Protein AF-A0A1F9Y6F0-F1 (afdb_monomer_lite)

Secondary structure (DSSP, 8-state):
--THHHHTT---SS-SS----TTEEEEEEE-SS--SSEEEEEEESSSSEEEEEEEEEES--TTHHHHHHHHHHHHHHH--TT--HHHHHHHHHHHHHTTSPTT-EEEEEEEEEETTT-EEEEEEEBPPPPEEEESSS----EE-----PPBTS-TT-----EEEEPPTTEEEEEEETTTEEEEEEE-SSTTHHHHHHHTT--TTS--EEEEE-SHHHHHHHHHHHHHHHHHTT--HHHHHHHHHHHHHHHHIIIIIISTT-TTS-EEEEEEE-SSEEEEEEE-SS----GGGS--TTSGGGTT--TTHHHHHHHHH-SEEEEETTTTEEEEEEESSS-GGG--

Structure (mmCIF, N/CA/C/O backbone):
data_AF-A0A1F9Y6F0-F1
#
_entry.id   AF-A0A1F9Y6F0-F1
#
loop_
_atom_site.group_PDB
_atom_site.id
_atom_site.type_symbol
_atom_site.label_atom_id
_atom_site.label_alt_id
_atom_site.label_comp_id
_atom_site.label_asym_id
_atom_site.label_entity_id
_atom_site.label_seq_id
_atom_site.pdbx_PDB_ins_code
_atom_site.Cartn_x
_atom_site.Cartn_y
_atom_site.Cartn_z
_atom_site.occupancy
_atom_site.B_iso_or_equiv
_atom_site.auth_seq_id
_atom_site.auth_comp_id
_atom_site.auth_asym_id
_atom_site.auth_atom_id
_atom_site.pdbx_PDB_model_num
ATOM 1 N N . MET A 1 1 ? 13.828 32.998 -23.161 1.00 39.91 1 MET A N 1
ATOM 2 C CA . MET A 1 1 ? 13.347 31.604 -23.039 1.00 39.91 1 MET A CA 1
ATOM 3 C C . MET A 1 1 ? 13.747 31.135 -21.656 1.00 39.91 1 MET A C 1
ATOM 5 O O . MET A 1 1 ? 14.940 30.985 -21.426 1.00 39.91 1 MET A O 1
ATOM 9 N N . ASP A 1 2 ? 12.777 31.035 -20.747 1.00 35.53 2 ASP A N 1
ATOM 10 C CA . ASP A 1 2 ? 12.991 30.789 -19.315 1.00 35.53 2 ASP A CA 1
ATOM 11 C C . ASP A 1 2 ? 13.754 29.494 -19.023 1.00 35.53 2 ASP A C 1
ATOM 13 O O . ASP A 1 2 ? 13.493 28.446 -19.624 1.00 35.53 2 ASP A O 1
ATOM 17 N N . GLU A 1 3 ? 14.657 29.565 -18.042 1.00 32.81 3 GLU A N 1
ATOM 18 C CA . GLU A 1 3 ? 15.428 28.433 -17.510 1.00 32.81 3 GLU A CA 1
ATOM 19 C C . GLU A 1 3 ? 14.532 27.299 -16.976 1.00 32.81 3 GLU A C 1
ATOM 21 O O . GLU A 1 3 ? 14.908 26.131 -17.066 1.00 32.81 3 GLU A O 1
ATOM 26 N N . ALA A 1 4 ? 13.295 27.603 -16.566 1.00 33.19 4 ALA A N 1
ATOM 27 C CA . ALA A 1 4 ? 12.300 26.618 -16.131 1.00 33.19 4 ALA A CA 1
ATOM 28 C C . ALA A 1 4 ? 11.864 25.631 -17.242 1.00 33.19 4 ALA A C 1
ATOM 30 O O . ALA A 1 4 ? 11.447 24.509 -16.958 1.00 33.19 4 ALA A O 1
ATOM 31 N N . GLY A 1 5 ? 11.992 26.006 -18.523 1.00 26.55 5 GLY A N 1
ATOM 32 C CA . GLY A 1 5 ? 11.632 25.146 -19.660 1.00 26.55 5 GLY A CA 1
ATOM 33 C C . GLY A 1 5 ? 12.701 24.117 -20.052 1.00 26.55 5 GLY A C 1
ATOM 34 O O . GLY A 1 5 ? 12.403 23.174 -20.793 1.00 26.55 5 GLY A O 1
ATOM 35 N N . LYS A 1 6 ? 13.944 24.281 -19.573 1.00 32.06 6 LYS A N 1
ATOM 36 C CA . LYS A 1 6 ? 15.045 23.323 -19.788 1.00 32.06 6 LYS A CA 1
ATOM 37 C C . LYS A 1 6 ? 15.008 22.157 -18.796 1.00 32.06 6 LYS A C 1
ATOM 39 O O . LYS A 1 6 ? 15.483 21.076 -19.131 1.00 32.06 6 LYS A O 1
ATOM 44 N N . ASP A 1 7 ? 14.393 22.348 -17.633 1.00 39.69 7 ASP A N 1
ATOM 45 C CA . ASP A 1 7 ? 14.444 21.393 -16.521 1.00 39.69 7 ASP A CA 1
ATOM 46 C C . ASP A 1 7 ? 13.483 20.196 -16.701 1.00 39.69 7 ASP A C 1
ATOM 48 O O . ASP A 1 7 ? 13.820 19.042 -16.441 1.00 39.69 7 ASP A O 1
ATOM 52 N N . LEU A 1 8 ? 12.312 20.422 -17.308 1.00 38.22 8 LEU A N 1
ATOM 53 C CA . LEU A 1 8 ? 11.352 19.350 -17.625 1.00 38.22 8 LEU A CA 1
ATOM 54 C C . LEU A 1 8 ? 11.874 18.341 -18.665 1.00 38.22 8 LEU A C 1
ATOM 56 O O . LEU A 1 8 ? 11.451 17.187 -18.662 1.00 38.22 8 LEU A O 1
ATOM 60 N N . ARG A 1 9 ? 12.807 18.753 -19.536 1.00 39.00 9 ARG A N 1
ATOM 61 C CA . ARG A 1 9 ? 13.435 17.887 -20.556 1.00 39.00 9 ARG A CA 1
ATOM 62 C C . ARG A 1 9 ? 14.596 17.052 -20.001 1.00 39.00 9 ARG A C 1
ATOM 64 O O . ARG A 1 9 ? 15.075 16.158 -20.695 1.00 39.00 9 ARG A O 1
ATOM 71 N N . ASN A 1 10 ? 15.030 17.339 -18.772 1.00 44.53 10 ASN A N 1
ATOM 72 C CA . ASN A 1 10 ? 16.184 16.718 -18.120 1.00 44.53 10 ASN A CA 1
ATOM 73 C C . ASN A 1 10 ? 15.821 15.676 -17.057 1.00 44.53 10 ASN A C 1
ATOM 75 O O . ASN A 1 10 ? 16.724 15.035 -16.520 1.00 44.53 10 ASN A O 1
ATOM 79 N N . ARG A 1 11 ? 14.533 15.455 -16.766 1.00 52.28 11 ARG A N 1
ATOM 80 C CA . ARG A 1 11 ? 14.129 14.414 -15.815 1.00 52.28 11 ARG A CA 1
ATOM 81 C C . ARG A 1 11 ? 14.448 13.039 -16.387 1.00 52.28 11 ARG A C 1
ATOM 83 O O . ARG A 1 11 ? 13.840 12.592 -17.360 1.00 52.28 11 ARG A O 1
ATOM 90 N N . THR A 1 12 ? 15.430 12.376 -15.790 1.00 62.97 12 THR A N 1
ATOM 91 C CA . THR A 1 12 ? 15.751 10.991 -16.108 1.00 62.97 12 THR A CA 1
ATOM 92 C C . THR A 1 12 ? 14.559 10.093 -15.749 1.00 62.97 12 THR A C 1
ATOM 94 O O . THR A 1 12 ? 13.775 10.390 -14.844 1.00 62.97 12 THR A O 1
ATOM 97 N N . PRO A 1 13 ? 14.386 8.955 -16.435 1.00 74.44 13 PRO A N 1
ATOM 98 C CA . PRO A 1 13 ? 13.371 7.958 -16.078 1.00 74.44 13 PRO A CA 1
ATOM 99 C C . PRO A 1 13 ? 13.604 7.317 -14.689 1.00 74.44 13 PRO A C 1
ATOM 101 O O . PRO A 1 13 ? 12.787 6.509 -14.249 1.00 74.44 13 PRO A O 1
ATOM 104 N N . ILE A 1 14 ? 14.654 7.718 -13.963 1.00 81.12 14 ILE A N 1
ATOM 105 C CA . ILE A 1 14 ? 14.979 7.346 -12.582 1.00 81.12 14 ILE A CA 1
ATOM 106 C C . ILE A 1 14 ? 14.648 8.531 -11.656 1.00 81.12 14 ILE A C 1
ATOM 108 O O . ILE A 1 14 ? 15.010 9.659 -11.970 1.00 81.12 14 ILE A O 1
ATOM 112 N N . PRO A 1 15 ? 13.964 8.318 -10.520 1.00 77.62 15 PRO A N 1
ATOM 113 C CA . PRO A 1 15 ? 13.472 9.402 -9.672 1.00 77.62 15 PRO A CA 1
ATOM 114 C C . PRO A 1 15 ? 14.609 10.077 -8.904 1.00 77.62 15 PRO A C 1
ATOM 116 O O . PRO A 1 15 ? 15.332 9.380 -8.207 1.00 77.62 15 PRO A O 1
ATOM 119 N N . ASP A 1 16 ? 14.760 11.402 -8.968 1.00 76.31 16 ASP A N 1
ATOM 120 C CA . ASP A 1 16 ? 15.819 12.147 -8.255 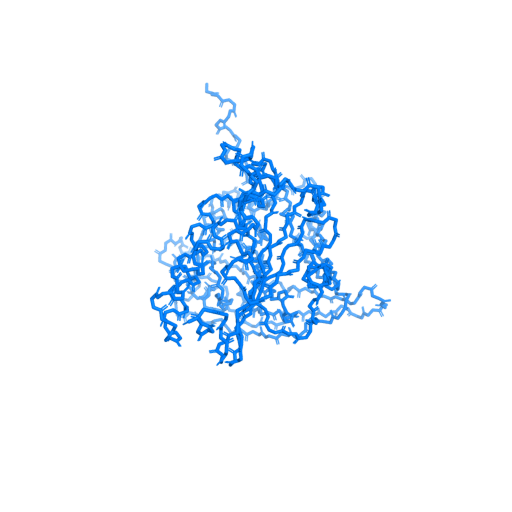1.00 76.31 16 ASP A CA 1
ATOM 121 C C . ASP A 1 16 ? 15.837 11.895 -6.745 1.00 76.31 16 ASP A C 1
ATOM 123 O O . ASP A 1 16 ? 16.903 11.746 -6.150 1.00 76.31 16 ASP A O 1
ATOM 127 N N . THR A 1 17 ? 14.655 11.752 -6.152 1.00 80.94 17 THR A N 1
ATOM 128 C CA . THR A 1 17 ? 14.460 11.346 -4.763 1.00 80.94 17 THR A CA 1
ATOM 129 C C . THR A 1 17 ? 13.583 10.103 -4.698 1.00 80.94 17 THR A C 1
ATOM 131 O O . THR A 1 17 ? 12.630 9.940 -5.460 1.00 80.94 17 THR A O 1
ATOM 134 N N . LEU A 1 18 ? 13.910 9.193 -3.782 1.00 85.56 18 LEU A N 1
ATOM 135 C CA . LEU A 1 18 ? 13.072 8.029 -3.509 1.00 85.56 18 LEU A CA 1
ATOM 136 C C . LEU A 1 18 ? 11.874 8.447 -2.643 1.00 85.56 18 LEU A C 1
ATOM 138 O O . LEU A 1 18 ? 12.033 9.307 -1.774 1.00 85.56 18 LEU A O 1
ATOM 142 N N . PRO A 1 19 ? 10.685 7.852 -2.845 1.00 80.00 19 PRO A N 1
ATOM 143 C CA . PRO A 1 19 ? 9.535 8.147 -2.001 1.00 80.00 19 PRO A CA 1
ATOM 144 C C . PRO A 1 19 ? 9.791 7.684 -0.564 1.00 80.00 19 PRO A C 1
ATOM 146 O O . PRO A 1 19 ? 10.387 6.635 -0.336 1.00 80.00 19 PRO A O 1
ATOM 149 N N . THR A 1 20 ? 9.282 8.422 0.417 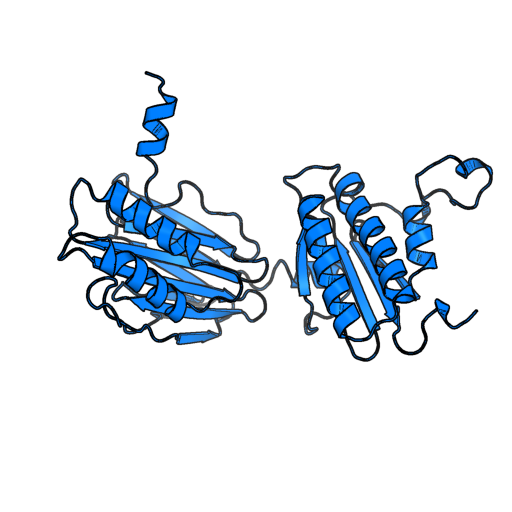1.00 76.19 20 THR A N 1
ATOM 150 C CA . THR A 1 20 ? 9.254 7.949 1.805 1.00 76.19 20 THR A CA 1
ATOM 151 C C . THR A 1 20 ? 8.065 7.012 1.985 1.00 76.19 20 THR A C 1
ATOM 153 O O . THR A 1 20 ? 6.918 7.458 1.989 1.00 76.19 20 THR A O 1
ATOM 156 N N . ILE A 1 21 ? 8.330 5.714 2.141 1.00 77.06 21 ILE A N 1
ATOM 157 C CA . ILE A 1 21 ? 7.304 4.684 2.347 1.00 77.06 21 ILE A CA 1
ATOM 158 C C . ILE A 1 21 ? 7.574 3.995 3.685 1.00 77.06 21 ILE A C 1
ATOM 160 O O . ILE A 1 21 ? 8.692 3.565 3.962 1.00 77.06 21 ILE A O 1
ATOM 164 N N . GLY A 1 22 ? 6.553 3.916 4.540 1.00 66.69 22 GLY A N 1
ATOM 165 C CA . GLY A 1 22 ? 6.669 3.249 5.838 1.00 66.69 22 GLY A CA 1
ATOM 166 C C . GLY A 1 22 ? 7.058 1.777 5.686 1.00 66.69 22 GLY A C 1
ATOM 167 O O . GLY A 1 22 ? 6.591 1.119 4.768 1.00 66.69 22 GLY A O 1
ATOM 168 N N . GLY A 1 23 ? 7.923 1.268 6.567 1.00 74.81 23 GLY A N 1
ATOM 169 C CA . GLY A 1 23 ? 8.402 -0.122 6.497 1.00 74.81 23 GLY A CA 1
ATOM 170 C C . GLY A 1 23 ? 9.494 -0.378 5.450 1.00 74.81 23 GLY A C 1
ATOM 171 O O . GLY A 1 23 ? 10.054 -1.471 5.406 1.00 74.81 23 GLY A O 1
ATOM 172 N N . LEU A 1 24 ? 9.843 0.625 4.634 1.00 86.19 24 LEU A N 1
ATOM 173 C CA . LEU A 1 24 ? 10.875 0.511 3.608 1.00 86.19 24 LEU A CA 1
ATOM 174 C C . LEU A 1 24 ? 11.982 1.535 3.843 1.00 86.19 24 LEU A C 1
ATOM 176 O O . LEU A 1 24 ? 11.775 2.744 3.735 1.00 86.19 24 LEU A O 1
ATOM 180 N N . LYS A 1 25 ? 13.198 1.052 4.102 1.00 88.19 25 LYS A N 1
ATOM 181 C CA . LYS A 1 25 ? 14.396 1.895 4.084 1.00 88.19 25 LYS A CA 1
ATOM 182 C C . LYS A 1 25 ? 15.105 1.715 2.752 1.00 88.19 25 LYS A C 1
ATOM 184 O O . LYS A 1 25 ? 15.710 0.674 2.499 1.00 88.19 25 LYS A O 1
ATOM 189 N N . MET A 1 26 ? 15.023 2.735 1.907 1.00 92.06 26 MET A N 1
ATOM 190 C CA . MET A 1 26 ? 15.532 2.676 0.541 1.00 92.06 26 MET A CA 1
ATOM 191 C C . MET A 1 26 ? 16.779 3.535 0.360 1.00 92.06 26 MET A C 1
ATOM 193 O O . MET A 1 26 ? 16.954 4.570 1.003 1.00 92.06 26 MET A O 1
ATOM 197 N N . THR A 1 27 ? 17.664 3.105 -0.527 1.00 93.00 27 THR A N 1
ATOM 198 C CA . THR A 1 27 ? 18.849 3.860 -0.927 1.00 93.00 27 THR A CA 1
ATOM 199 C C . THR A 1 27 ? 19.105 3.632 -2.407 1.00 93.00 27 THR A C 1
ATOM 201 O O . THR A 1 27 ? 18.896 2.540 -2.933 1.00 93.00 27 THR A O 1
ATOM 204 N N . LEU A 1 28 ? 19.544 4.683 -3.092 1.00 91.19 28 LEU A N 1
ATOM 205 C CA . LEU A 1 28 ? 19.941 4.624 -4.488 1.00 91.19 28 LEU A CA 1
ATOM 206 C C . LEU A 1 28 ? 21.317 5.263 -4.623 1.00 91.19 28 LEU A C 1
ATOM 208 O O . LEU A 1 28 ? 21.456 6.479 -4.508 1.00 91.19 28 LEU A O 1
ATOM 212 N N . THR A 1 29 ? 22.317 4.436 -4.889 1.00 88.88 29 THR A N 1
ATOM 213 C CA . THR A 1 29 ? 23.672 4.888 -5.202 1.00 88.88 29 THR A CA 1
ATOM 214 C C . THR A 1 29 ? 23.801 5.043 -6.711 1.00 88.88 29 THR A C 1
ATOM 216 O O . THR A 1 29 ? 23.362 4.161 -7.452 1.00 88.88 29 THR A O 1
ATOM 219 N N . ARG A 1 30 ? 24.392 6.151 -7.166 1.00 85.31 30 ARG A N 1
ATOM 220 C CA . ARG A 1 30 ? 24.562 6.492 -8.585 1.00 85.31 30 ARG A CA 1
ATOM 221 C C . ARG A 1 30 ? 26.008 6.884 -8.866 1.00 85.31 30 ARG A C 1
ATOM 223 O O . ARG A 1 30 ? 26.650 7.481 -8.009 1.00 85.31 30 ARG A O 1
ATOM 230 N N . THR A 1 31 ? 26.481 6.598 -10.072 1.00 76.00 31 THR A N 1
ATOM 231 C CA . THR A 1 31 ? 27.680 7.222 -10.657 1.00 76.00 31 THR A CA 1
ATOM 232 C C . THR A 1 31 ? 27.296 8.437 -11.512 1.00 76.00 31 THR A C 1
ATOM 234 O O . THR A 1 31 ? 26.149 8.523 -11.945 1.00 76.00 31 THR A O 1
ATOM 237 N N . ASP A 1 32 ? 28.250 9.310 -11.849 1.00 67.88 32 ASP A N 1
ATOM 238 C CA . ASP A 1 32 ? 28.025 10.561 -12.610 1.00 67.88 32 ASP A CA 1
ATOM 239 C C . ASP A 1 32 ? 27.534 10.383 -14.066 1.00 67.88 32 ASP A C 1
ATOM 241 O O . ASP A 1 32 ? 27.316 11.358 -14.785 1.00 67.88 32 ASP A O 1
ATOM 245 N N . HIS A 1 33 ? 27.328 9.148 -14.528 1.00 68.81 33 HIS A N 1
ATOM 246 C CA . HIS A 1 33 ? 26.808 8.863 -15.862 1.00 68.81 33 HIS A CA 1
ATOM 247 C C . HIS A 1 33 ? 25.268 8.791 -15.868 1.00 68.81 33 HIS A C 1
ATOM 249 O O . HIS A 1 33 ? 24.689 7.896 -15.242 1.00 68.81 33 HIS A O 1
ATOM 255 N N . PRO A 1 34 ? 24.567 9.700 -16.572 1.00 67.12 34 PRO A N 1
ATOM 256 C CA . PRO A 1 34 ? 23.109 9.682 -16.646 1.00 67.12 34 PRO A CA 1
ATOM 257 C C . PRO A 1 34 ? 22.610 8.527 -17.521 1.00 67.12 34 PRO A C 1
ATOM 259 O O . PRO A 1 34 ? 23.047 8.381 -18.661 1.00 67.12 34 PRO A O 1
ATOM 262 N N . LEU A 1 35 ? 21.632 7.761 -17.027 1.00 74.44 35 LEU A N 1
ATOM 263 C CA . LEU A 1 35 ? 20.958 6.725 -17.817 1.00 74.44 35 LEU A CA 1
ATOM 264 C C . LEU A 1 35 ? 19.939 7.351 -18.780 1.00 74.44 35 LEU A C 1
ATOM 266 O O . LEU A 1 35 ? 19.116 8.185 -18.392 1.00 74.44 35 LEU A O 1
ATOM 270 N N . THR A 1 36 ? 20.010 6.964 -20.053 1.00 76.31 36 THR A N 1
ATOM 271 C CA . THR A 1 36 ? 19.145 7.471 -21.135 1.00 76.31 36 THR A CA 1
ATOM 272 C C . THR A 1 36 ? 18.055 6.485 -21.531 1.00 76.31 36 THR A C 1
ATOM 274 O O . THR A 1 36 ? 16.975 6.914 -21.934 1.00 76.31 36 THR A O 1
ATOM 277 N N . ASN A 1 37 ? 18.324 5.187 -21.396 1.00 84.94 37 ASN A N 1
ATOM 278 C CA . ASN A 1 37 ? 17.466 4.096 -21.851 1.00 84.94 37 ASN A CA 1
ATOM 279 C C . ASN A 1 37 ? 16.999 3.156 -20.726 1.00 84.94 37 ASN A C 1
ATOM 281 O O . ASN A 1 37 ? 16.300 2.187 -20.999 1.00 84.94 37 ASN A O 1
ATOM 285 N N . GLN A 1 38 ? 17.364 3.408 -19.471 1.00 87.12 38 GLN A N 1
ATOM 286 C CA . GLN A 1 38 ? 16.934 2.604 -18.327 1.00 87.12 38 GLN A CA 1
ATOM 287 C C . GLN A 1 38 ? 16.131 3.442 -17.358 1.00 87.12 38 GLN A C 1
ATOM 289 O O . GLN A 1 38 ? 16.527 4.562 -17.055 1.00 87.12 38 GLN A O 1
ATOM 294 N N . GLY A 1 39 ? 15.046 2.886 -16.838 1.00 88.56 39 GLY A N 1
ATOM 295 C CA . GLY A 1 39 ? 14.201 3.541 -15.858 1.00 88.56 39 GLY A CA 1
ATOM 296 C C . GLY A 1 39 ? 14.010 2.719 -14.598 1.00 88.56 39 GLY A C 1
ATOM 297 O O . GLY A 1 39 ? 14.123 1.494 -14.583 1.00 88.56 39 GLY A O 1
ATOM 298 N N . MET A 1 40 ? 13.695 3.440 -13.529 1.00 91.94 40 MET A N 1
ATOM 299 C CA . MET A 1 40 ? 13.320 2.875 -12.246 1.00 91.94 40 MET A CA 1
ATOM 300 C C . MET A 1 40 ? 12.144 3.669 -11.706 1.00 91.94 40 MET A C 1
ATOM 302 O O . MET A 1 40 ? 12.099 4.895 -11.825 1.00 91.94 40 MET A O 1
ATOM 306 N N . GLU A 1 41 ? 11.210 2.986 -11.071 1.00 92.00 41 GLU A N 1
ATOM 307 C CA . GLU A 1 41 ? 10.120 3.632 -10.369 1.00 92.00 41 GLU A CA 1
ATOM 308 C C . GLU A 1 41 ? 9.720 2.817 -9.150 1.00 92.00 41 GLU A C 1
ATOM 310 O O . GLU A 1 41 ? 9.410 1.635 -9.252 1.00 92.00 41 GLU A O 1
ATOM 315 N N . ILE A 1 42 ? 9.734 3.470 -7.990 1.00 94.12 42 ILE A N 1
ATOM 316 C CA . ILE A 1 42 ? 9.147 2.928 -6.770 1.00 94.12 42 ILE A CA 1
ATOM 317 C C . ILE A 1 42 ? 7.888 3.739 -6.501 1.00 94.12 42 ILE A C 1
ATOM 319 O O . ILE A 1 42 ? 7.957 4.969 -6.436 1.00 94.12 42 ILE A O 1
ATOM 323 N N . LEU A 1 43 ? 6.743 3.072 -6.396 1.00 89.56 43 LEU A N 1
ATOM 324 C CA . LEU A 1 43 ? 5.442 3.728 -6.333 1.00 89.56 43 LEU A CA 1
ATOM 325 C C . LEU A 1 43 ? 4.576 3.088 -5.241 1.00 89.56 43 LEU A C 1
ATOM 327 O O . LEU A 1 43 ? 4.268 1.903 -5.360 1.00 89.56 43 LEU A O 1
ATOM 331 N N . PRO A 1 44 ? 4.146 3.831 -4.206 1.00 87.25 44 PRO A N 1
ATOM 332 C CA . PRO A 1 44 ? 3.064 3.358 -3.350 1.00 87.25 44 PRO A CA 1
ATOM 333 C C . PRO A 1 44 ? 1.777 3.296 -4.186 1.00 87.25 44 PRO A C 1
ATOM 335 O O . PRO A 1 44 ? 1.360 4.305 -4.757 1.00 87.25 44 PRO A O 1
ATOM 338 N N . LEU A 1 45 ? 1.190 2.106 -4.303 1.00 86.75 45 LEU A N 1
ATOM 339 C CA . LEU A 1 45 ? -0.096 1.898 -4.974 1.00 86.75 45 LEU A CA 1
ATOM 340 C C . LEU A 1 45 ? -1.248 2.163 -4.003 1.00 86.75 45 LEU A C 1
ATOM 342 O O . LEU A 1 45 ? -2.256 2.747 -4.386 1.00 86.75 45 LEU A O 1
ATOM 346 N N . SER A 1 46 ? -1.063 1.769 -2.745 1.00 80.94 46 SER A N 1
ATOM 347 C CA . SER A 1 46 ? -1.952 2.011 -1.611 1.00 80.94 46 SER A CA 1
ATOM 348 C C . SER A 1 46 ? -1.110 2.111 -0.328 1.00 80.94 46 SER A C 1
ATOM 350 O O . SER A 1 46 ? 0.121 2.140 -0.392 1.00 80.94 46 SER A O 1
ATOM 352 N N . ASP A 1 47 ? -1.748 2.156 0.842 1.00 72.50 47 ASP A N 1
ATOM 353 C CA . ASP A 1 47 ? -1.038 2.007 2.120 1.00 72.50 47 ASP A CA 1
ATOM 354 C C . ASP A 1 47 ? -0.429 0.612 2.309 1.00 72.50 47 ASP A C 1
ATOM 356 O O . ASP A 1 47 ? 0.573 0.465 3.009 1.00 72.50 47 ASP A O 1
ATOM 360 N N . ASP A 1 48 ? -1.011 -0.385 1.644 1.00 77.75 48 ASP A N 1
ATOM 361 C CA . ASP A 1 48 ? -0.684 -1.798 1.806 1.00 77.75 48 ASP A CA 1
ATOM 362 C C . ASP A 1 48 ? 0.162 -2.348 0.657 1.00 77.75 48 ASP A C 1
ATOM 364 O O . ASP A 1 48 ? 0.736 -3.423 0.792 1.00 77.75 48 ASP A O 1
ATOM 368 N N . GLU A 1 49 ? 0.300 -1.620 -0.454 1.00 89.88 49 GLU A N 1
ATOM 369 C CA . GLU A 1 49 ? 1.044 -2.090 -1.619 1.00 89.88 49 GLU A CA 1
ATOM 370 C C . GLU A 1 49 ? 2.054 -1.073 -2.148 1.00 89.88 49 GLU A C 1
ATOM 372 O O . GLU A 1 49 ? 1.730 0.086 -2.417 1.00 89.88 49 GLU A O 1
ATOM 377 N N . THR A 1 50 ? 3.274 -1.547 -2.407 1.00 93.75 50 THR A N 1
ATOM 378 C CA . THR A 1 50 ? 4.312 -0.787 -3.117 1.00 93.75 50 THR A CA 1
ATOM 379 C C . THR A 1 50 ? 4.773 -1.533 -4.358 1.00 93.75 50 THR A C 1
ATOM 381 O O . THR A 1 50 ? 5.215 -2.678 -4.272 1.00 93.75 50 THR A O 1
ATOM 384 N N . ALA A 1 51 ? 4.751 -0.856 -5.504 1.00 97.25 51 ALA A N 1
ATOM 385 C CA . ALA A 1 51 ? 5.345 -1.336 -6.741 1.00 97.25 51 ALA A CA 1
ATOM 386 C C . ALA A 1 51 ? 6.829 -0.955 -6.844 1.00 97.25 51 ALA A C 1
ATOM 388 O O . ALA A 1 51 ? 7.218 0.182 -6.566 1.00 97.25 51 ALA A O 1
ATOM 389 N N . PHE A 1 52 ? 7.633 -1.903 -7.316 1.00 97.44 52 PHE A N 1
ATOM 390 C CA . PHE A 1 52 ? 9.026 -1.750 -7.711 1.00 97.44 52 PHE A CA 1
ATOM 391 C C . PHE A 1 52 ? 9.127 -2.085 -9.197 1.00 97.44 52 PHE A C 1
ATOM 393 O O . PHE A 1 52 ? 8.954 -3.237 -9.599 1.00 97.44 52 PHE A O 1
ATOM 400 N N . LEU A 1 53 ? 9.394 -1.073 -10.011 1.00 97.44 53 LEU A N 1
ATOM 401 C CA . LEU A 1 53 ? 9.526 -1.185 -11.453 1.00 97.44 53 LEU A CA 1
ATOM 402 C C . LEU A 1 53 ? 10.956 -0.855 -11.866 1.00 97.44 53 LEU A C 1
ATOM 404 O O . LEU A 1 53 ? 11.504 0.186 -11.499 1.00 97.44 53 LEU A O 1
ATOM 408 N N . PHE A 1 54 ? 11.515 -1.712 -12.708 1.00 95.69 54 PHE A N 1
ATOM 409 C CA . PHE A 1 54 ? 12.803 -1.511 -13.352 1.00 95.69 54 PHE A CA 1
ATOM 410 C C . PHE A 1 54 ? 12.679 -1.905 -14.813 1.00 95.69 54 PHE A C 1
ATOM 412 O O . PHE A 1 54 ? 12.081 -2.936 -15.116 1.00 95.69 54 PHE A O 1
ATOM 419 N N . PHE A 1 55 ? 13.201 -1.093 -15.723 1.00 94.75 55 PHE A N 1
ATOM 420 C CA . PHE A 1 55 ? 13.062 -1.375 -17.145 1.00 94.75 55 PHE A CA 1
ATOM 421 C C . PHE A 1 55 ? 14.207 -0.810 -17.975 1.00 94.75 55 PHE A C 1
ATOM 423 O O . PHE A 1 55 ? 14.885 0.135 -17.571 1.00 94.75 55 PHE A O 1
ATOM 430 N N . GLN A 1 56 ? 14.362 -1.357 -19.177 1.00 92.44 56 GLN A N 1
ATOM 431 C CA . GLN A 1 56 ? 15.280 -0.878 -20.197 1.00 92.44 56 GLN A CA 1
ATOM 432 C C . GLN A 1 56 ? 14.591 -0.859 -21.562 1.00 92.44 56 GLN A C 1
ATOM 434 O O . GLN A 1 56 ? 13.950 -1.830 -21.960 1.00 92.44 56 GLN A O 1
ATOM 439 N N . VAL A 1 57 ? 14.744 0.244 -22.289 1.00 91.56 57 VAL A N 1
ATOM 440 C CA . VAL A 1 57 ? 14.292 0.381 -23.674 1.00 91.56 57 VAL A CA 1
ATOM 441 C C . VAL A 1 57 ? 15.409 0.033 -24.657 1.00 91.56 57 VAL A C 1
ATOM 443 O O . VAL A 1 57 ? 16.588 0.283 -24.396 1.00 91.56 57 VAL A O 1
ATOM 446 N N . HIS A 1 58 ? 15.018 -0.543 -25.790 1.00 89.50 58 HIS A N 1
ATOM 447 C CA . HIS A 1 58 ? 15.893 -0.942 -26.885 1.00 89.50 58 HIS A CA 1
ATOM 448 C C . HIS A 1 58 ? 15.315 -0.485 -28.238 1.00 89.50 58 HIS A C 1
ATOM 450 O O . HIS A 1 58 ? 14.088 -0.493 -28.378 1.00 89.50 58 HIS A O 1
ATOM 456 N N . PRO A 1 59 ? 16.163 -0.152 -29.236 1.00 80.25 59 PRO A N 1
ATOM 457 C CA . PRO A 1 59 ? 17.625 -0.019 -29.155 1.00 80.25 59 PRO A CA 1
ATOM 458 C C . PRO A 1 59 ? 18.084 1.113 -28.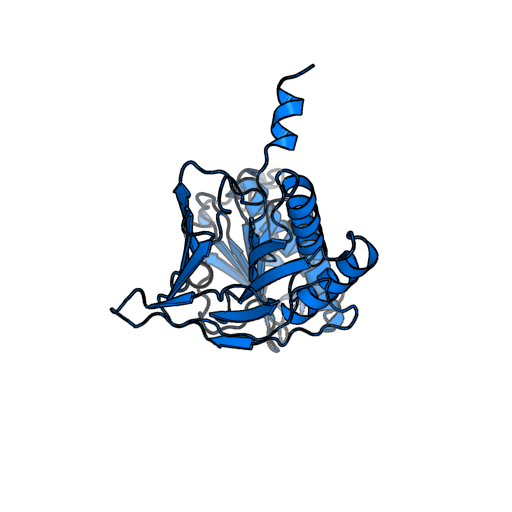215 1.00 80.25 59 PRO A C 1
ATOM 460 O O . PRO A 1 59 ? 17.316 2.003 -27.855 1.00 80.25 59 PRO A O 1
ATOM 463 N N . ASP A 1 60 ? 19.340 1.040 -27.764 1.00 75.62 60 ASP A N 1
ATOM 464 C CA . ASP A 1 60 ? 19.951 2.076 -26.923 1.00 75.62 60 ASP A CA 1
ATOM 465 C C . ASP A 1 60 ? 20.446 3.232 -27.794 1.00 75.62 60 ASP A C 1
ATOM 467 O O . ASP A 1 60 ? 21.571 3.223 -28.294 1.00 75.62 60 ASP A O 1
ATOM 471 N N . GLU A 1 61 ? 19.565 4.199 -28.032 1.00 69.50 61 GLU A N 1
ATOM 472 C CA . GLU A 1 61 ? 19.858 5.362 -28.862 1.00 69.50 61 GLU A CA 1
ATOM 473 C C . GLU A 1 61 ? 19.981 6.647 -28.023 1.00 69.50 61 GLU A C 1
ATOM 475 O O . GLU A 1 61 ? 19.302 6.796 -27.000 1.00 69.50 61 GLU A O 1
ATOM 480 N N . PRO A 1 62 ? 20.772 7.648 -28.464 1.00 60.59 62 PRO A N 1
ATOM 481 C CA . PRO A 1 62 ? 20.938 8.923 -27.753 1.00 60.59 62 PRO A CA 1
ATOM 482 C C . PRO A 1 62 ? 19.622 9.681 -27.485 1.00 60.59 62 PRO A C 1
ATOM 484 O O . PRO A 1 62 ? 19.543 10.486 -26.555 1.00 60.59 62 PRO A O 1
ATOM 487 N N . ALA A 1 63 ? 18.574 9.403 -28.272 1.00 61.88 63 ALA A N 1
ATOM 488 C CA . ALA A 1 63 ? 17.220 9.936 -28.115 1.00 61.88 63 ALA A CA 1
ATOM 489 C C . ALA A 1 63 ? 16.289 9.049 -27.251 1.00 61.88 63 ALA A C 1
ATOM 491 O O . ALA A 1 63 ? 15.084 9.285 -27.211 1.00 61.88 63 ALA A O 1
ATOM 492 N N . GLY A 1 64 ? 16.812 8.058 -26.517 1.00 69.56 64 GLY A N 1
ATOM 493 C CA . GLY A 1 64 ? 16.025 7.102 -25.720 1.00 69.56 64 GLY A CA 1
ATOM 494 C C . GLY A 1 64 ? 15.279 7.690 -24.510 1.00 69.56 64 GLY A C 1
ATOM 495 O O . GLY A 1 64 ? 14.415 7.028 -23.933 1.00 69.56 64 GLY A O 1
ATOM 496 N N . ARG A 1 65 ? 15.549 8.947 -24.127 1.00 73.81 65 ARG A N 1
ATOM 497 C CA . ARG A 1 65 ? 14.912 9.611 -22.970 1.00 73.81 65 ARG A CA 1
ATOM 498 C C . ARG A 1 65 ? 13.400 9.842 -23.150 1.00 73.81 65 ARG A C 1
ATOM 500 O O . ARG A 1 65 ? 12.643 9.402 -22.289 1.00 73.81 65 ARG A O 1
ATOM 507 N N . PRO A 1 66 ? 12.915 10.474 -24.238 1.00 80.62 66 PRO A N 1
ATOM 508 C CA . PRO A 1 66 ? 11.484 10.531 -24.537 1.00 80.62 66 PRO A CA 1
ATOM 509 C C . PRO A 1 66 ? 10.800 9.161 -24.534 1.00 80.62 66 PRO A C 1
ATOM 511 O O . PRO A 1 66 ? 9.716 9.017 -23.972 1.00 80.62 66 PRO A O 1
ATOM 514 N N . PHE A 1 67 ? 11.450 8.144 -25.108 1.00 83.44 67 PHE A N 1
ATOM 515 C CA . PHE A 1 67 ? 10.876 6.804 -25.194 1.00 83.44 67 PHE A CA 1
ATOM 516 C C . PHE A 1 67 ? 10.783 6.120 -23.822 1.00 83.44 67 PHE A C 1
ATOM 518 O O . PHE A 1 67 ? 9.734 5.584 -23.463 1.00 83.44 67 PHE A O 1
ATOM 525 N N . SER A 1 68 ? 11.833 6.208 -23.002 1.00 86.44 68 SER A N 1
ATOM 526 C CA . SER A 1 68 ? 11.815 5.699 -21.626 1.00 86.44 68 SER A CA 1
ATOM 527 C C . SER A 1 68 ? 10.817 6.447 -20.736 1.00 86.44 68 SER A C 1
ATOM 529 O O . SER A 1 68 ? 10.128 5.815 -19.935 1.00 86.44 68 SER A O 1
ATOM 531 N N . ALA A 1 69 ? 10.659 7.763 -20.907 1.00 86.75 69 ALA A N 1
ATOM 532 C CA . ALA A 1 69 ? 9.631 8.541 -20.217 1.00 86.75 69 ALA A CA 1
ATOM 533 C C . ALA A 1 69 ? 8.211 8.105 -20.617 1.00 86.75 69 ALA A C 1
ATOM 535 O O . ALA A 1 69 ? 7.362 7.917 -19.747 1.00 86.75 69 ALA A O 1
ATOM 536 N N . MET A 1 70 ? 7.960 7.878 -21.910 1.00 88.06 70 MET A N 1
ATOM 537 C CA . MET A 1 70 ? 6.685 7.344 -22.398 1.00 88.06 70 MET A CA 1
ATOM 538 C C . MET A 1 70 ? 6.395 5.955 -21.813 1.00 88.06 70 MET A C 1
ATOM 540 O O . MET A 1 70 ? 5.302 5.730 -21.297 1.00 88.06 70 MET A O 1
ATOM 544 N N . CYS A 1 71 ? 7.379 5.048 -21.815 1.00 91.56 71 CYS A N 1
ATOM 545 C CA . CYS A 1 71 ? 7.239 3.715 -21.220 1.00 91.56 71 CYS A CA 1
ATOM 546 C C . CYS A 1 71 ? 6.919 3.800 -19.722 1.00 91.56 71 CYS A C 1
ATOM 548 O O . CYS A 1 71 ? 5.999 3.137 -19.246 1.00 91.56 71 CYS A O 1
ATOM 550 N N . LYS A 1 72 ? 7.614 4.675 -18.985 1.00 91.44 72 LYS A N 1
ATOM 551 C CA . LYS A 1 72 ? 7.325 4.951 -17.573 1.00 91.44 72 LYS A CA 1
ATOM 552 C C . LYS A 1 72 ? 5.876 5.396 -17.371 1.00 91.44 72 LYS A C 1
ATOM 554 O O . LYS A 1 72 ? 5.196 4.890 -16.485 1.00 91.44 72 LYS A O 1
ATOM 559 N N . MET A 1 73 ? 5.374 6.310 -18.204 1.00 91.56 73 MET A N 1
ATOM 560 C CA . MET A 1 73 ? 3.983 6.766 -18.109 1.00 91.56 73 MET A CA 1
ATOM 561 C C . MET A 1 73 ? 2.977 5.662 -18.446 1.00 91.56 73 MET A C 1
ATOM 563 O O . MET A 1 73 ? 1.952 5.572 -17.773 1.00 91.56 73 MET A O 1
ATOM 567 N N . ALA A 1 74 ? 3.280 4.784 -19.406 1.00 93.88 74 ALA A N 1
ATOM 568 C CA . ALA A 1 74 ? 2.448 3.616 -19.697 1.00 93.88 74 ALA A CA 1
ATOM 569 C C . ALA A 1 74 ? 2.331 2.687 -18.475 1.00 93.88 74 ALA A C 1
ATOM 571 O O . ALA A 1 74 ? 1.227 2.265 -18.125 1.00 93.88 74 ALA A O 1
ATOM 572 N N . PHE A 1 75 ? 3.437 2.440 -17.762 1.00 96.31 75 PHE A N 1
ATOM 573 C CA . PHE A 1 75 ? 3.391 1.711 -16.492 1.00 96.31 75 PHE A CA 1
ATOM 574 C C . PHE A 1 75 ? 2.573 2.442 -15.431 1.00 96.31 75 PHE A C 1
ATOM 576 O O . PHE A 1 75 ? 1.672 1.838 -14.856 1.00 96.31 75 PHE A O 1
ATOM 583 N N . ARG A 1 76 ? 2.825 3.736 -15.187 1.00 93.75 76 ARG A N 1
ATOM 584 C CA . ARG A 1 76 ? 2.059 4.518 -14.195 1.00 93.75 76 ARG A CA 1
ATOM 585 C C . ARG A 1 76 ? 0.560 4.537 -14.486 1.00 93.75 76 ARG A C 1
ATOM 587 O O . ARG A 1 76 ? -0.240 4.588 -13.556 1.00 93.75 76 ARG A O 1
ATOM 594 N N . PHE A 1 77 ? 0.174 4.510 -15.759 1.00 94.31 77 PHE A N 1
ATOM 595 C CA . PHE A 1 77 ? -1.224 4.428 -16.162 1.00 94.31 77 PHE A CA 1
ATOM 596 C C . PHE A 1 77 ? -1.858 3.087 -15.760 1.00 94.31 77 PHE A C 1
ATOM 598 O O . PHE A 1 77 ? -2.963 3.086 -15.215 1.00 94.31 77 PHE A O 1
ATOM 605 N N . CYS A 1 78 ? -1.147 1.974 -15.975 1.00 96.38 78 CYS A N 1
ATOM 606 C CA . CYS A 1 78 ? -1.632 0.615 -15.703 1.00 96.38 78 CYS A CA 1
ATOM 607 C C . CYS A 1 78 ? -1.499 0.192 -14.227 1.00 96.38 78 CYS A C 1
ATOM 609 O O . CYS A 1 78 ? -2.226 -0.684 -13.764 1.00 96.38 78 CYS A O 1
ATOM 611 N N . LEU A 1 79 ? -0.576 0.796 -13.474 1.00 96.44 79 LEU A N 1
ATOM 612 C CA . LEU A 1 79 ? -0.376 0.517 -12.053 1.00 96.44 79 LEU A CA 1
ATOM 613 C C . LEU A 1 79 ? -1.510 1.130 -11.220 1.00 96.44 79 LEU A C 1
ATOM 615 O O . LEU A 1 79 ? -1.691 2.349 -11.180 1.00 96.44 79 LEU A O 1
ATOM 619 N N . LYS A 1 80 ? -2.268 0.261 -10.550 1.00 91.88 80 LYS A N 1
ATOM 620 C CA . LYS A 1 80 ? -3.409 0.568 -9.676 1.00 91.88 80 LYS A CA 1
ATOM 621 C C . LYS A 1 80 ? -3.341 -0.327 -8.431 1.00 91.88 80 LYS A C 1
ATOM 623 O O . LYS A 1 80 ? -2.682 -1.363 -8.511 1.00 91.88 80 LYS A O 1
ATOM 628 N N . PRO A 1 81 ? -4.006 0.030 -7.317 1.00 88.19 81 PRO A N 1
ATOM 629 C CA . PRO A 1 81 ? -4.174 -0.889 -6.191 1.00 88.19 81 PRO A CA 1
ATOM 630 C C . PRO A 1 81 ? -4.678 -2.263 -6.650 1.00 88.19 81 PRO A C 1
ATOM 632 O O . PRO A 1 81 ? -5.482 -2.342 -7.579 1.00 88.19 81 PRO A O 1
ATOM 635 N N . GLU A 1 82 ? -4.193 -3.322 -6.005 1.00 88.75 82 GLU A N 1
ATOM 636 C CA . GLU A 1 82 ? -4.569 -4.728 -6.203 1.00 88.75 82 GLU A CA 1
ATOM 637 C C . GLU A 1 82 ? -4.256 -5.295 -7.599 1.00 88.75 82 GLU A C 1
ATOM 639 O O . GLU A 1 82 ? -4.639 -6.422 -7.929 1.00 88.75 82 GLU A O 1
ATOM 644 N N . CYS A 1 83 ? -3.519 -4.559 -8.438 1.00 95.69 83 CYS A N 1
ATOM 645 C CA . CYS A 1 83 ? -3.162 -5.042 -9.764 1.00 95.69 83 CYS A CA 1
ATOM 646 C C . CYS A 1 83 ? -2.210 -6.249 -9.695 1.00 95.69 83 CYS A C 1
ATOM 648 O O . CYS A 1 83 ? -1.531 -6.507 -8.695 1.00 95.69 83 CYS A O 1
ATOM 650 N N . LYS A 1 84 ? -2.158 -7.018 -10.784 1.00 97.75 84 LYS A N 1
ATOM 651 C CA . LYS A 1 84 ? -1.252 -8.161 -10.939 1.00 97.75 84 LYS A CA 1
ATOM 652 C C . LYS A 1 84 ? -0.082 -7.800 -11.850 1.00 97.75 84 LYS A C 1
ATOM 654 O O . LYS A 1 84 ? -0.338 -7.358 -12.973 1.00 97.75 84 LYS A O 1
ATOM 659 N N . PRO A 1 85 ? 1.187 -8.011 -11.443 1.00 98.19 85 PRO A N 1
ATOM 660 C CA . PRO A 1 85 ? 2.347 -7.665 -12.263 1.00 98.19 85 PRO A CA 1
ATOM 661 C C . PRO A 1 85 ? 2.290 -8.210 -13.695 1.00 98.19 85 PRO A C 1
ATOM 663 O O . PRO A 1 85 ? 2.574 -7.478 -14.642 1.00 98.19 85 PRO A O 1
ATOM 666 N N . GLY A 1 86 ? 1.870 -9.467 -13.869 1.00 97.94 86 GLY A N 1
ATOM 667 C CA . GLY A 1 86 ? 1.760 -10.092 -15.191 1.00 97.94 86 GLY A CA 1
ATOM 668 C C . GLY A 1 86 ? 0.688 -9.457 -16.087 1.00 97.94 86 GLY A C 1
ATOM 669 O O . GLY A 1 86 ? 0.897 -9.254 -17.287 1.00 97.94 86 GLY A O 1
ATOM 670 N N . GLU A 1 87 ? -0.451 -9.074 -15.504 1.00 97.81 87 GLU A N 1
ATOM 671 C CA . GLU A 1 87 ? -1.526 -8.376 -16.219 1.00 97.81 87 GLU A CA 1
ATOM 672 C C . GLU A 1 87 ? -1.093 -6.956 -16.611 1.00 97.81 87 GLU A C 1
ATOM 674 O O . GLU A 1 87 ? -1.329 -6.543 -17.747 1.00 97.81 87 GLU A O 1
ATOM 679 N N . VAL A 1 88 ? -0.389 -6.244 -15.721 1.00 98.06 88 VAL A N 1
ATOM 680 C CA . VAL A 1 88 ? 0.184 -4.916 -16.003 1.00 98.06 88 VAL A CA 1
ATOM 681 C C . VAL A 1 88 ? 1.185 -4.987 -17.155 1.00 98.06 88 VAL A C 1
ATOM 683 O O . VAL A 1 88 ? 1.079 -4.201 -18.095 1.00 98.06 88 VAL A O 1
ATOM 686 N N . LEU A 1 89 ? 2.115 -5.949 -17.141 1.00 98.06 89 LEU A N 1
ATOM 687 C CA . LEU A 1 89 ? 3.054 -6.141 -18.253 1.00 98.06 89 LEU A CA 1
ATOM 688 C C . LEU A 1 89 ? 2.324 -6.448 -19.563 1.00 98.06 89 LEU A C 1
ATOM 690 O O . LEU A 1 89 ? 2.663 -5.881 -20.596 1.00 98.06 89 LEU A O 1
ATOM 694 N N . SER A 1 90 ? 1.269 -7.266 -19.520 1.00 96.94 90 SER A N 1
ATOM 695 C CA . SER A 1 90 ? 0.454 -7.578 -20.702 1.00 96.94 90 SER A CA 1
ATOM 696 C C . SER A 1 90 ? -0.270 -6.340 -21.253 1.00 96.94 90 SER A C 1
ATOM 698 O O . SER A 1 90 ? -0.383 -6.171 -22.467 1.00 96.94 90 SER A O 1
ATOM 700 N N . GLN A 1 91 ? -0.771 -5.462 -20.377 1.00 96.06 91 GLN A N 1
ATOM 701 C CA . GLN A 1 91 ? -1.407 -4.199 -20.766 1.00 96.06 91 GLN A CA 1
ATOM 702 C C . GLN A 1 91 ? -0.397 -3.234 -21.389 1.00 96.06 91 GLN A C 1
ATOM 704 O O . GLN A 1 91 ? -0.647 -2.715 -22.475 1.00 96.06 91 GLN A O 1
ATOM 709 N N . VAL A 1 92 ? 0.760 -3.048 -20.749 1.00 96.06 92 VAL A N 1
ATOM 710 C CA . VAL A 1 92 ? 1.845 -2.212 -21.279 1.00 96.06 92 VAL A CA 1
ATOM 711 C C . VAL A 1 92 ? 2.352 -2.760 -22.612 1.00 96.06 92 VAL A C 1
ATOM 713 O O . VAL A 1 92 ? 2.541 -1.986 -23.544 1.00 96.06 92 VAL A O 1
ATOM 716 N N . ASN A 1 93 ? 2.501 -4.081 -22.748 1.00 96.25 93 ASN A N 1
ATOM 717 C CA . ASN A 1 93 ? 2.879 -4.724 -24.004 1.00 96.25 93 ASN A CA 1
ATOM 718 C C . ASN A 1 93 ? 1.938 -4.331 -25.150 1.00 96.25 93 ASN A C 1
ATOM 720 O O . ASN A 1 93 ? 2.417 -3.885 -26.186 1.00 96.25 93 ASN A O 1
ATOM 724 N N . ARG A 1 94 ? 0.617 -4.426 -24.945 1.00 93.56 94 ARG A N 1
ATOM 725 C CA . ARG A 1 94 ? -0.378 -4.025 -25.956 1.00 93.56 94 ARG A CA 1
ATOM 726 C C . ARG A 1 94 ? -0.325 -2.533 -26.270 1.00 93.56 94 ARG A C 1
ATOM 728 O O . ARG A 1 94 ? -0.340 -2.159 -27.434 1.00 93.56 94 ARG A O 1
ATOM 735 N N . LEU A 1 95 ? -0.221 -1.686 -25.242 1.00 92.88 95 LEU A N 1
ATOM 736 C CA . LEU A 1 95 ? -0.110 -0.237 -25.431 1.00 92.88 95 LEU A CA 1
ATOM 737 C C . LEU A 1 95 ? 1.109 0.131 -26.281 1.00 92.88 95 LEU A C 1
ATOM 739 O O . LEU A 1 95 ? 1.009 0.998 -27.143 1.00 92.88 95 LEU A O 1
ATOM 743 N N . LEU A 1 96 ? 2.247 -0.524 -26.052 1.00 91.88 96 LEU A N 1
ATOM 744 C CA . LEU A 1 96 ? 3.477 -0.236 -26.780 1.00 91.88 96 LEU A CA 1
ATOM 745 C C . LEU A 1 96 ? 3.498 -0.873 -28.175 1.00 91.88 96 LEU A C 1
ATOM 747 O O . LEU A 1 96 ? 3.913 -0.202 -29.111 1.00 91.88 96 LEU A O 1
ATOM 751 N N . PHE A 1 97 ? 3.031 -2.116 -28.336 1.00 90.75 97 PHE A N 1
ATOM 752 C CA . PHE A 1 97 ? 3.109 -2.861 -29.601 1.00 90.75 97 PHE A CA 1
ATOM 753 C C . PHE A 1 97 ? 2.539 -2.078 -30.797 1.00 90.75 97 PHE A C 1
ATOM 755 O O . PHE A 1 97 ? 3.158 -2.058 -31.857 1.00 90.75 97 PHE A O 1
ATOM 762 N N . ASP A 1 98 ? 1.414 -1.380 -30.612 1.00 84.06 98 ASP A N 1
ATOM 763 C CA . ASP A 1 98 ? 0.752 -0.627 -31.687 1.00 84.06 98 ASP A CA 1
ATOM 764 C C . ASP A 1 98 ? 1.340 0.780 -31.928 1.00 84.06 98 ASP A C 1
ATOM 766 O O . ASP A 1 98 ? 1.049 1.406 -32.947 1.00 84.06 98 ASP A O 1
ATOM 770 N N . HIS A 1 99 ? 2.142 1.308 -30.995 1.00 83.88 99 HIS A N 1
ATOM 771 C CA . HIS A 1 99 ? 2.498 2.735 -30.954 1.00 83.88 99 HIS A CA 1
ATOM 772 C C . HIS A 1 99 ? 3.998 3.022 -31.046 1.00 83.88 99 HIS A C 1
ATOM 774 O O . HIS A 1 99 ? 4.385 4.188 -31.156 1.00 83.88 99 HIS A O 1
ATOM 780 N N . ILE A 1 100 ? 4.851 2.001 -30.982 1.00 84.31 100 ILE A N 1
ATOM 781 C CA . ILE A 1 100 ? 6.303 2.178 -31.064 1.00 84.31 100 ILE A CA 1
ATOM 782 C C . ILE A 1 100 ? 6.831 1.771 -32.437 1.00 84.31 100 ILE A C 1
ATOM 784 O O . ILE A 1 100 ? 6.209 1.004 -33.169 1.00 84.31 100 ILE A O 1
ATOM 788 N N . ALA A 1 101 ? 7.997 2.304 -32.800 1.00 82.69 101 ALA A N 1
ATOM 789 C CA . ALA A 1 101 ? 8.626 1.976 -34.070 1.00 82.69 101 ALA A CA 1
ATOM 790 C C . ALA A 1 101 ? 8.990 0.476 -34.145 1.00 82.69 101 ALA A C 1
ATOM 792 O O . ALA A 1 101 ? 9.355 -0.118 -33.126 1.00 82.69 101 ALA A O 1
ATOM 793 N N . PRO A 1 102 ? 8.956 -0.140 -35.343 1.00 78.00 102 PRO A N 1
ATOM 794 C CA . PRO A 1 102 ? 9.391 -1.521 -35.524 1.00 78.00 102 PRO A CA 1
ATOM 795 C C . PRO A 1 102 ? 10.782 -1.765 -34.928 1.00 78.00 102 PRO A C 1
ATOM 797 O O . PRO A 1 102 ? 11.643 -0.883 -34.965 1.00 78.00 102 PRO A O 1
ATOM 800 N N . LEU A 1 103 ? 10.999 -2.968 -34.389 1.00 79.50 103 LEU A N 1
ATOM 801 C CA . LEU A 1 103 ? 12.243 -3.398 -33.727 1.00 79.50 103 LEU A CA 1
ATOM 802 C C . LEU A 1 103 ? 12.578 -2.679 -32.410 1.00 79.50 103 LEU A C 1
ATOM 804 O O . LEU A 1 103 ? 13.550 -3.065 -31.759 1.00 79.50 103 LEU A O 1
ATOM 808 N N . HIS A 1 104 ? 11.786 -1.691 -31.983 1.00 88.94 104 HIS A N 1
ATOM 809 C CA . HIS A 1 104 ? 11.877 -1.194 -30.617 1.00 88.94 104 HIS A CA 1
ATOM 810 C C . HIS A 1 104 ? 11.212 -2.188 -29.675 1.00 88.94 104 HIS A C 1
ATOM 812 O O . HIS A 1 104 ? 10.194 -2.795 -30.001 1.00 88.94 104 HIS A O 1
ATOM 818 N N . TYR A 1 105 ? 11.792 -2.361 -28.497 1.00 92.25 105 TYR A N 1
ATOM 819 C CA . TYR A 1 105 ? 11.226 -3.212 -27.462 1.00 92.25 105 TYR A CA 1
ATOM 820 C C . TYR A 1 105 ? 11.658 -2.737 -26.082 1.00 92.25 105 TYR A C 1
ATOM 822 O O . TYR A 1 105 ? 12.550 -1.902 -25.920 1.00 92.25 105 TYR A O 1
ATOM 830 N N . LEU A 1 106 ? 11.002 -3.278 -25.066 1.00 93.81 106 LEU A N 1
ATOM 831 C CA . LEU A 1 106 ? 11.229 -2.922 -23.676 1.00 93.81 106 LEU A CA 1
ATOM 832 C C . LEU A 1 106 ? 11.421 -4.199 -22.863 1.00 93.81 106 LEU A C 1
ATOM 834 O O . LEU A 1 106 ? 10.566 -5.079 -22.886 1.00 93.81 106 LEU A O 1
ATOM 838 N N . THR A 1 107 ? 12.502 -4.277 -22.094 1.00 95.44 107 THR A N 1
ATOM 839 C CA . THR A 1 107 ? 12.614 -5.266 -21.018 1.00 95.44 107 THR A CA 1
ATOM 840 C C . THR A 1 107 ? 12.178 -4.639 -19.702 1.00 95.44 107 THR A C 1
ATOM 842 O O . THR A 1 107 ? 12.497 -3.481 -19.436 1.00 95.44 107 THR A O 1
ATOM 845 N N . ALA A 1 108 ? 11.433 -5.366 -18.870 1.00 97.19 108 ALA A N 1
ATOM 846 C CA . ALA A 1 108 ? 10.998 -4.853 -17.571 1.00 97.19 108 ALA A CA 1
ATOM 847 C C . ALA A 1 108 ? 10.895 -5.943 -16.503 1.00 97.19 108 ALA A C 1
ATOM 849 O O . ALA A 1 108 ? 10.466 -7.055 -16.785 1.00 97.19 108 ALA A O 1
ATOM 850 N N . PHE A 1 109 ? 11.232 -5.598 -15.265 1.00 98.00 109 PHE A N 1
ATOM 851 C CA . PHE A 1 109 ? 10.922 -6.377 -14.075 1.00 98.00 109 PHE A CA 1
ATOM 852 C C . PHE A 1 109 ? 9.959 -5.566 -13.209 1.00 98.00 109 PHE A C 1
ATOM 854 O O . PHE A 1 109 ? 10.252 -4.420 -12.856 1.00 98.00 109 PHE A O 1
ATOM 861 N N . LEU A 1 110 ? 8.819 -6.162 -12.862 1.00 98.44 110 LEU A N 1
ATOM 862 C CA . LEU A 1 110 ? 7.805 -5.530 -12.026 1.00 98.44 110 LEU A CA 1
ATOM 863 C C . LEU A 1 110 ? 7.516 -6.414 -10.818 1.00 98.44 110 LEU A C 1
ATOM 865 O O . LEU A 1 110 ? 7.127 -7.570 -10.976 1.00 98.44 110 LEU A O 1
ATOM 869 N N . ALA A 1 111 ? 7.658 -5.850 -9.623 1.00 98.19 111 ALA A N 1
ATOM 870 C CA . ALA A 1 111 ? 7.258 -6.479 -8.373 1.00 98.19 111 ALA A CA 1
ATOM 871 C C . ALA A 1 111 ? 6.300 -5.587 -7.581 1.00 98.19 111 ALA A C 1
ATOM 873 O O . ALA A 1 111 ? 6.407 -4.366 -7.624 1.00 98.19 111 ALA A O 1
ATOM 874 N N . ILE A 1 112 ? 5.383 -6.201 -6.842 1.00 97.69 112 ILE A N 1
ATOM 875 C CA . ILE A 1 112 ? 4.454 -5.553 -5.919 1.00 97.69 112 ILE A CA 1
ATOM 876 C C . ILE A 1 112 ? 4.603 -6.239 -4.566 1.00 97.69 112 ILE A C 1
ATOM 878 O O . ILE A 1 112 ? 4.418 -7.453 -4.457 1.00 97.69 112 ILE A O 1
ATOM 882 N N . LEU A 1 113 ? 4.979 -5.459 -3.556 1.00 93.81 113 LEU A N 1
ATOM 883 C CA . LEU A 1 113 ? 5.068 -5.895 -2.169 1.00 93.81 113 LEU A CA 1
ATOM 884 C C . LEU A 1 113 ? 3.763 -5.562 -1.459 1.00 93.81 113 LEU A C 1
ATOM 886 O O . LEU A 1 113 ? 3.397 -4.391 -1.406 1.00 93.81 113 LEU A O 1
ATOM 890 N N . ASP A 1 114 ? 3.125 -6.583 -0.898 1.00 88.94 114 ASP A N 1
ATOM 891 C CA . ASP A 1 114 ? 2.044 -6.450 0.073 1.00 88.94 114 ASP A CA 1
ATOM 892 C C . ASP A 1 114 ? 2.657 -6.321 1.478 1.00 88.94 114 ASP A C 1
ATOM 894 O O . ASP A 1 114 ? 3.306 -7.247 1.974 1.00 88.94 114 ASP A O 1
ATOM 898 N N . HIS A 1 115 ? 2.473 -5.163 2.110 1.00 81.25 115 HIS A N 1
ATOM 899 C CA . HIS A 1 115 ? 3.011 -4.835 3.433 1.00 81.25 115 HIS A CA 1
ATOM 900 C C . HIS A 1 115 ? 2.302 -5.566 4.572 1.00 81.25 115 HIS A C 1
ATOM 902 O O . HIS A 1 115 ? 2.895 -5.739 5.633 1.00 81.25 115 HIS A O 1
ATOM 908 N N . ARG A 1 116 ? 1.060 -6.019 4.369 1.00 74.44 116 ARG A N 1
ATOM 909 C CA . ARG A 1 116 ? 0.284 -6.743 5.387 1.00 74.44 116 ARG A CA 1
ATOM 910 C C . ARG A 1 116 ? 0.752 -8.181 5.482 1.00 74.44 116 ARG A C 1
ATOM 912 O O . ARG A 1 116 ? 0.941 -8.719 6.568 1.00 74.44 116 ARG A O 1
ATOM 919 N N . THR A 1 117 ? 0.898 -8.823 4.325 1.00 80.06 117 THR A N 1
ATOM 920 C CA . THR A 1 117 ? 1.215 -10.253 4.251 1.00 80.06 117 THR A CA 1
ATOM 921 C C . THR A 1 117 ? 2.699 -10.522 4.030 1.00 80.06 117 THR A C 1
ATOM 923 O O . THR A 1 117 ? 3.114 -11.679 4.053 1.00 80.06 117 THR A O 1
ATOM 926 N N . HIS A 1 118 ? 3.507 -9.483 3.792 1.00 83.88 118 HIS A N 1
ATOM 927 C CA . HIS A 1 118 ? 4.916 -9.591 3.406 1.00 83.88 118 HIS A CA 1
ATOM 928 C C . HIS A 1 118 ? 5.142 -10.463 2.156 1.00 83.88 118 HIS A C 1
ATOM 930 O O . HIS A 1 118 ? 6.231 -10.996 1.942 1.00 83.88 118 HIS A O 1
ATOM 936 N N . HIS A 1 119 ? 4.131 -10.618 1.300 1.00 91.31 119 HIS A N 1
ATOM 937 C CA . HIS A 1 119 ? 4.296 -11.313 0.032 1.00 91.31 119 HIS A CA 1
ATOM 938 C C . HIS A 1 119 ? 4.765 -10.358 -1.057 1.00 91.31 119 HIS A C 1
ATOM 940 O O . HIS A 1 119 ? 4.233 -9.262 -1.221 1.00 91.31 119 HIS A O 1
ATOM 946 N N . LEU A 1 120 ? 5.713 -10.824 -1.863 1.00 95.62 120 LEU A N 1
ATOM 947 C CA . LEU A 1 120 ? 6.129 -10.153 -3.082 1.00 95.62 120 LEU A CA 1
ATOM 948 C C . LEU A 1 120 ? 5.578 -10.922 -4.282 1.00 95.62 120 LEU A C 1
ATOM 950 O O . LEU A 1 120 ? 5.920 -12.088 -4.499 1.00 95.62 120 LEU A O 1
ATOM 954 N N . ARG A 1 121 ? 4.720 -10.263 -5.057 1.00 98.06 121 ARG A N 1
ATOM 955 C CA . ARG A 1 121 ? 4.245 -10.741 -6.360 1.00 98.06 121 ARG A CA 1
ATOM 956 C C . ARG A 1 121 ? 5.101 -10.100 -7.436 1.00 98.06 121 ARG A C 1
ATOM 958 O O . ARG A 1 121 ? 5.379 -8.909 -7.345 1.00 98.06 121 ARG A O 1
ATOM 965 N N . PHE A 1 122 ? 5.534 -10.837 -8.446 1.00 98.50 122 PHE A N 1
ATOM 966 C CA . PHE A 1 122 ? 6.392 -10.276 -9.487 1.00 98.50 122 PHE A CA 1
ATOM 967 C C . PHE A 1 122 ? 6.238 -10.986 -10.827 1.00 98.50 122 PHE A C 1
ATOM 969 O O . PHE A 1 122 ? 5.850 -12.149 -10.895 1.00 98.50 122 PHE A O 1
ATOM 976 N N . ALA A 1 123 ? 6.565 -10.271 -11.895 1.00 98.44 123 ALA A N 1
ATOM 977 C CA . ALA A 1 123 ? 6.622 -10.784 -13.254 1.00 98.44 123 ALA A CA 1
ATOM 978 C C . ALA A 1 123 ? 7.791 -10.127 -13.998 1.00 98.44 123 ALA A C 1
ATOM 980 O O . ALA A 1 123 ? 8.267 -9.050 -13.621 1.00 98.44 123 ALA A O 1
ATOM 981 N N . ASN A 1 124 ? 8.265 -10.783 -15.053 1.00 97.94 124 ASN A N 1
ATOM 982 C CA . ASN A 1 124 ? 9.446 -10.350 -15.785 1.00 97.94 124 ASN A CA 1
ATOM 983 C C . ASN A 1 124 ? 9.214 -10.430 -17.295 1.00 97.94 124 ASN A C 1
ATOM 985 O O . ASN A 1 124 ? 8.743 -11.437 -17.806 1.00 97.94 124 ASN A O 1
ATOM 989 N N . ALA A 1 125 ? 9.572 -9.366 -18.000 1.00 97.31 125 ALA A N 1
ATOM 990 C CA . ALA A 1 125 ? 9.555 -9.232 -19.447 1.00 97.31 125 ALA A CA 1
ATOM 991 C C . ALA A 1 125 ? 10.996 -9.202 -19.981 1.00 97.31 125 ALA A C 1
ATOM 993 O O . ALA A 1 125 ? 11.427 -8.220 -20.580 1.00 97.31 125 ALA A O 1
ATOM 994 N N . GLY A 1 126 ? 11.778 -10.246 -19.701 1.00 94.38 126 GLY A N 1
ATOM 995 C CA . GLY A 1 126 ? 13.145 -10.398 -20.216 1.00 94.38 126 GLY A CA 1
ATOM 996 C C . GLY A 1 126 ? 14.203 -9.479 -19.588 1.00 94.38 126 GLY A C 1
ATOM 997 O O . GLY A 1 126 ? 15.254 -9.268 -20.187 1.00 94.38 126 GLY A O 1
ATOM 998 N N . HIS A 1 127 ? 13.944 -8.913 -18.409 1.00 94.69 127 HIS A N 1
ATOM 999 C CA . HIS A 1 127 ? 14.879 -8.061 -17.671 1.00 94.69 127 HIS A CA 1
ATOM 1000 C C . HIS A 1 127 ? 15.688 -8.857 -16.633 1.00 94.69 127 HIS A C 1
ATOM 1002 O O . HIS A 1 127 ? 15.314 -9.960 -16.225 1.00 94.69 127 HIS A O 1
ATOM 1008 N N . SER A 1 128 ? 16.791 -8.276 -16.154 1.00 91.75 128 SER A N 1
ATOM 1009 C CA . SER A 1 128 ? 17.533 -8.805 -15.005 1.00 91.75 128 SER A CA 1
ATOM 1010 C C . SER A 1 128 ? 16.622 -8.928 -13.771 1.00 91.75 128 SER A C 1
ATOM 1012 O O . SER A 1 128 ? 15.884 -7.980 -13.473 1.00 91.75 128 SER A O 1
ATOM 1014 N N . PRO A 1 129 ? 16.673 -10.055 -13.037 1.00 93.06 129 PRO A N 1
ATOM 1015 C CA . PRO A 1 129 ? 15.797 -10.286 -11.896 1.00 93.06 129 PRO A CA 1
ATOM 1016 C C . PRO A 1 129 ? 16.140 -9.364 -10.722 1.00 93.06 129 PRO A C 1
ATOM 1018 O O . PRO A 1 129 ? 17.311 -9.083 -10.447 1.00 93.06 129 PRO A O 1
ATOM 1021 N N . LEU A 1 130 ? 15.116 -8.937 -9.980 1.00 94.56 130 LEU A N 1
ATOM 1022 C CA . LEU A 1 130 ? 15.315 -8.359 -8.653 1.00 94.56 130 LEU A CA 1
ATOM 1023 C C . LEU A 1 130 ? 15.880 -9.435 -7.721 1.00 94.56 130 LEU A C 1
ATOM 1025 O O . LEU A 1 130 ? 15.491 -10.600 -7.787 1.00 94.56 130 LEU A O 1
ATOM 1029 N N . SER A 1 131 ? 16.812 -9.051 -6.861 1.00 94.81 131 SER A N 1
ATOM 1030 C CA . SER A 1 131 ? 17.470 -9.980 -5.946 1.00 94.81 131 SER A CA 1
ATOM 1031 C C . SER A 1 131 ? 17.170 -9.616 -4.503 1.00 94.81 131 SER A C 1
ATOM 1033 O O . SER A 1 131 ? 16.891 -8.457 -4.191 1.00 94.81 131 SER A O 1
ATOM 1035 N N . PHE A 1 132 ? 17.251 -10.595 -3.610 1.00 94.00 132 PHE A N 1
ATOM 1036 C CA . PHE A 1 132 ? 17.133 -10.358 -2.180 1.00 94.00 132 PHE A CA 1
ATOM 1037 C C . PHE A 1 132 ? 18.140 -11.170 -1.372 1.00 94.00 132 PHE A C 1
ATOM 1039 O O . PHE A 1 132 ? 18.682 -12.176 -1.830 1.00 94.00 132 PHE A O 1
ATOM 1046 N N . ARG A 1 133 ? 18.401 -10.715 -0.149 1.00 91.38 133 ARG A N 1
ATOM 1047 C CA . ARG A 1 133 ? 19.182 -11.440 0.860 1.00 91.38 133 ARG A CA 1
ATOM 1048 C C . ARG A 1 133 ? 18.669 -11.116 2.258 1.00 91.38 133 ARG A C 1
ATOM 1050 O O . ARG A 1 133 ? 18.095 -10.046 2.466 1.00 91.38 133 ARG A O 1
ATOM 1057 N N . SER A 1 134 ? 18.929 -11.998 3.218 1.00 84.69 134 SER A N 1
ATOM 1058 C CA . SER A 1 134 ? 18.702 -11.682 4.631 1.00 84.69 134 SER A CA 1
ATOM 1059 C C . SER A 1 134 ? 19.687 -10.612 5.110 1.00 84.69 134 SER A C 1
ATOM 1061 O O . SER A 1 134 ? 20.854 -10.601 4.713 1.00 84.69 134 SER A O 1
ATOM 1063 N N . SER A 1 135 ? 19.220 -9.716 5.976 1.00 76.75 135 SER A N 1
ATOM 1064 C CA . SER A 1 135 ? 20.029 -8.708 6.659 1.00 76.75 135 SER A CA 1
ATOM 1065 C C . SER A 1 135 ? 20.503 -9.159 8.042 1.00 76.75 135 SER A C 1
ATOM 1067 O O . SER A 1 135 ? 21.348 -8.484 8.622 1.00 76.75 135 SER A O 1
ATOM 1069 N N . ARG A 1 136 ? 19.954 -10.253 8.593 1.00 73.56 136 ARG A N 1
ATOM 1070 C CA . ARG A 1 136 ? 20.310 -10.775 9.928 1.00 73.56 136 ARG A CA 1
ATOM 1071 C C . ARG A 1 136 ? 21.532 -11.687 9.886 1.00 73.56 136 ARG A C 1
ATOM 1073 O O . ARG A 1 136 ? 22.353 -11.656 10.798 1.00 73.56 136 ARG A O 1
ATOM 1080 N N . HIS A 1 137 ? 21.669 -12.472 8.819 1.00 70.88 137 HIS A N 1
ATOM 1081 C CA . HIS A 1 137 ? 22.762 -13.427 8.660 1.00 70.88 137 HIS A CA 1
ATOM 1082 C C . HIS A 1 137 ? 23.367 -13.341 7.259 1.00 70.88 137 HIS A C 1
ATOM 1084 O O . HIS A 1 137 ? 22.622 -13.095 6.304 1.00 70.88 137 HIS A O 1
ATOM 1090 N N . PRO A 1 138 ? 24.681 -13.596 7.101 1.00 70.31 138 PRO A N 1
ATOM 1091 C CA . PRO A 1 138 ? 25.295 -13.758 5.790 1.00 70.31 138 PRO A CA 1
ATOM 1092 C C . PRO A 1 138 ? 24.609 -14.922 5.071 1.00 70.31 138 PRO A C 1
ATOM 1094 O O . PRO A 1 138 ? 24.864 -16.088 5.355 1.00 70.31 138 PRO A O 1
ATOM 1097 N N . SER A 1 139 ? 23.680 -14.589 4.185 1.00 73.94 139 SER A N 1
ATOM 1098 C CA . SER A 1 139 ? 22.912 -15.546 3.396 1.00 73.94 139 SER A CA 1
ATOM 1099 C C . SER A 1 139 ? 23.259 -15.342 1.929 1.00 73.94 139 SER A C 1
ATOM 1101 O O . SER A 1 139 ? 23.531 -14.200 1.531 1.00 73.94 139 SER A O 1
ATOM 1103 N N . PRO A 1 140 ? 23.257 -16.408 1.112 1.00 83.75 140 PRO A N 1
ATOM 1104 C CA . PRO A 1 140 ? 23.437 -16.253 -0.318 1.00 83.75 140 PRO A CA 1
ATOM 1105 C C . PRO A 1 140 ? 22.338 -15.350 -0.882 1.00 83.75 140 PRO A C 1
ATOM 1107 O O . PRO A 1 140 ? 21.191 -15.366 -0.430 1.00 83.75 140 PRO A O 1
ATOM 1110 N N . THR A 1 141 ? 22.709 -14.556 -1.879 1.00 89.50 141 THR A N 1
ATOM 1111 C CA . THR A 1 141 ? 21.750 -13.808 -2.685 1.00 89.50 141 THR A CA 1
ATOM 1112 C C . THR A 1 141 ? 20.798 -14.774 -3.377 1.00 89.50 141 THR A C 1
ATOM 1114 O O . THR A 1 141 ? 21.240 -15.733 -4.011 1.00 89.50 141 THR A O 1
ATOM 1117 N N . VAL A 1 142 ? 19.506 -14.471 -3.318 1.00 92.94 142 VAL A N 1
ATOM 1118 C CA . VAL A 1 142 ? 18.460 -15.176 -4.055 1.00 92.94 142 VAL A CA 1
ATOM 1119 C C . VAL A 1 142 ? 17.943 -14.271 -5.169 1.00 92.94 142 VAL A C 1
ATOM 1121 O O . VAL A 1 142 ? 17.548 -13.132 -4.920 1.00 92.94 142 VAL A O 1
ATOM 1124 N N . ASN A 1 143 ? 17.930 -14.785 -6.399 1.00 94.56 143 ASN A N 1
ATOM 1125 C CA . ASN A 1 143 ? 17.382 -14.086 -7.559 1.00 94.56 143 ASN A CA 1
ATOM 1126 C C . ASN A 1 143 ? 15.904 -14.447 -7.729 1.00 94.56 143 ASN A C 1
ATOM 1128 O O . ASN A 1 143 ? 15.552 -15.626 -7.751 1.00 94.56 143 ASN A O 1
ATOM 1132 N N . LEU A 1 144 ? 15.045 -13.444 -7.898 1.00 93.69 144 LEU A N 1
ATOM 1133 C CA . LEU A 1 144 ? 13.623 -13.634 -8.178 1.00 93.69 144 LEU A CA 1
ATOM 1134 C C . LEU A 1 144 ? 13.437 -13.958 -9.662 1.00 93.69 144 LEU A C 1
ATOM 1136 O O . LEU A 1 144 ? 13.253 -13.072 -10.497 1.00 93.69 144 LEU A O 1
ATOM 1140 N N . LEU A 1 145 ? 13.556 -15.240 -9.999 1.00 91.94 145 LEU A N 1
ATOM 1141 C CA . LEU A 1 145 ? 13.480 -15.712 -11.377 1.00 91.94 145 LEU A CA 1
ATOM 1142 C C . LEU A 1 145 ? 12.030 -15.736 -11.868 1.00 91.94 145 LEU A C 1
ATOM 1144 O O . LEU A 1 145 ? 11.144 -16.291 -11.225 1.00 91.94 145 LEU A O 1
ATOM 1148 N N . ALA A 1 146 ? 11.810 -15.135 -13.031 1.00 89.69 146 ALA A N 1
ATOM 1149 C CA . ALA A 1 146 ? 10.561 -15.182 -13.773 1.00 89.69 146 ALA A CA 1
ATOM 1150 C C . ALA A 1 146 ? 10.888 -15.137 -15.268 1.00 89.69 146 ALA A C 1
ATOM 1152 O O . ALA A 1 146 ? 11.802 -14.415 -15.680 1.00 89.69 146 ALA A O 1
ATOM 1153 N N . GLU A 1 147 ? 10.150 -15.915 -16.052 1.00 88.50 147 GLU A N 1
ATOM 1154 C CA . GLU A 1 147 ? 10.288 -15.981 -17.505 1.00 88.50 147 GLU A CA 1
ATOM 1155 C C . GLU A 1 147 ? 9.357 -14.977 -18.188 1.00 88.50 147 GLU A C 1
ATOM 1157 O O . GLU A 1 147 ? 8.262 -14.691 -17.703 1.00 88.50 147 GLU A O 1
ATOM 1162 N N . GLY A 1 148 ? 9.783 -14.474 -19.344 1.00 90.81 148 GLY A N 1
ATOM 1163 C CA . GLY A 1 148 ? 8.949 -13.664 -20.222 1.00 90.81 148 GLY A CA 1
ATOM 1164 C C . GLY A 1 148 ? 9.757 -13.007 -21.331 1.00 90.81 148 GLY A C 1
ATOM 1165 O O . GLY A 1 148 ? 10.953 -12.746 -21.191 1.00 90.81 148 GLY A O 1
ATOM 1166 N N . VAL A 1 149 ? 9.091 -12.757 -22.454 1.00 94.56 149 VAL A N 1
ATOM 1167 C CA . VAL A 1 149 ? 9.671 -12.085 -23.624 1.00 94.56 149 VAL A CA 1
ATOM 1168 C C . VAL A 1 149 ? 9.628 -10.567 -23.448 1.00 94.56 149 VAL A C 1
ATOM 1170 O O . VAL A 1 149 ? 8.700 -10.067 -22.818 1.00 94.56 149 VAL A O 1
ATOM 1173 N N . PRO A 1 150 ? 10.572 -9.797 -24.005 1.00 96.25 150 PRO A N 1
ATOM 1174 C CA . PRO A 1 150 ? 10.477 -8.343 -23.960 1.00 96.25 150 PRO A CA 1
ATOM 1175 C C . PRO A 1 150 ? 9.142 -7.824 -24.518 1.00 96.25 150 PRO A C 1
ATOM 1177 O O . PRO A 1 150 ? 8.587 -8.374 -25.474 1.00 96.25 150 PRO A O 1
ATOM 1180 N N . CYS A 1 151 ? 8.624 -6.761 -23.909 1.00 94.88 151 CYS A N 1
ATOM 1181 C CA . CYS A 1 151 ? 7.412 -6.087 -24.354 1.00 94.88 151 CYS A CA 1
ATOM 1182 C C . CYS A 1 151 ? 7.599 -5.482 -25.752 1.00 94.88 151 CYS A C 1
ATOM 1184 O O . CYS A 1 151 ? 8.693 -5.051 -26.118 1.00 94.88 151 CYS A O 1
ATOM 1186 N N . ALA A 1 152 ? 6.487 -5.397 -26.479 1.00 93.31 152 ALA A N 1
ATOM 1187 C CA . ALA A 1 152 ? 6.330 -4.898 -27.840 1.00 93.31 152 ALA A CA 1
ATOM 1188 C C . ALA A 1 152 ? 6.990 -5.739 -28.950 1.00 93.31 152 ALA A C 1
ATOM 1190 O O . ALA A 1 152 ? 6.966 -5.340 -30.109 1.00 93.31 152 ALA A O 1
ATOM 1191 N N . ILE A 1 153 ? 7.490 -6.940 -28.636 1.00 91.31 153 ILE A N 1
ATOM 1192 C CA . ILE A 1 153 ? 7.934 -7.902 -29.660 1.00 91.31 153 ILE A CA 1
ATOM 1193 C C . ILE A 1 153 ? 6.751 -8.702 -30.222 1.00 91.31 153 ILE A C 1
ATOM 1195 O O . ILE A 1 153 ? 6.652 -8.907 -31.430 1.00 91.31 153 ILE A O 1
ATOM 1199 N N . PHE A 1 154 ? 5.836 -9.147 -29.356 1.00 91.31 154 PHE A N 1
ATOM 1200 C CA . PHE A 1 154 ? 4.671 -9.944 -29.742 1.00 91.31 154 PHE A CA 1
ATOM 1201 C C . PHE A 1 154 ? 3.399 -9.347 -29.140 1.00 91.31 154 PHE A C 1
ATOM 1203 O O . PHE A 1 154 ? 3.318 -9.158 -27.928 1.00 91.31 154 PHE A O 1
ATOM 1210 N N . ASN A 1 155 ? 2.375 -9.108 -29.963 1.00 87.38 155 ASN A N 1
ATOM 1211 C CA . ASN A 1 155 ? 1.116 -8.490 -29.528 1.00 87.38 155 ASN A CA 1
ATOM 1212 C C . ASN A 1 155 ? 0.448 -9.249 -28.361 1.00 87.38 155 ASN A C 1
ATOM 1214 O O . ASN A 1 155 ? 0.072 -8.674 -27.341 1.00 87.38 155 ASN A O 1
ATOM 1218 N N . ALA A 1 156 ? 0.366 -10.576 -28.481 1.00 89.56 156 ALA A N 1
ATOM 1219 C CA . ALA A 1 156 ? -0.309 -11.443 -27.518 1.00 89.56 156 ALA A CA 1
ATOM 1220 C C . ALA A 1 156 ? 0.638 -12.063 -26.471 1.00 89.56 156 ALA A C 1
ATOM 1222 O O . ALA A 1 156 ? 0.358 -13.147 -25.962 1.00 89.56 156 ALA A O 1
ATOM 1223 N N . ALA A 1 157 ? 1.769 -11.416 -26.158 1.00 92.75 157 ALA A N 1
ATOM 1224 C CA . ALA A 1 157 ? 2.660 -11.897 -25.105 1.00 92.75 157 ALA A CA 1
ATOM 1225 C C . ALA A 1 157 ? 1.954 -11.909 -23.738 1.00 92.75 157 ALA A C 1
ATOM 1227 O O . ALA A 1 157 ? 1.273 -10.953 -23.359 1.00 92.75 157 ALA A O 1
ATOM 1228 N N . THR A 1 158 ? 2.150 -12.995 -22.992 1.00 93.56 158 THR A N 1
ATOM 1229 C CA . THR A 1 158 ? 1.659 -13.165 -21.621 1.00 93.56 158 THR A CA 1
ATOM 1230 C C . THR A 1 158 ? 2.824 -13.265 -20.653 1.00 93.56 158 THR A C 1
ATOM 1232 O O . THR A 1 158 ? 3.854 -13.854 -20.980 1.00 93.56 158 THR A O 1
ATOM 1235 N N . TYR A 1 159 ? 2.627 -12.757 -19.442 1.00 97.19 159 TYR A N 1
ATOM 1236 C CA . TYR A 1 159 ? 3.668 -12.669 -18.424 1.00 97.19 159 TYR A CA 1
ATOM 1237 C C . TYR A 1 159 ? 3.222 -13.416 -17.167 1.00 97.19 159 TYR A C 1
ATOM 1239 O O . TYR A 1 159 ? 2.317 -12.935 -16.481 1.00 97.19 159 TYR A O 1
ATOM 1247 N N . PRO A 1 160 ? 3.802 -14.592 -16.869 1.00 95.69 160 PRO A N 1
ATOM 1248 C CA . PRO A 1 160 ? 3.483 -15.338 -15.660 1.00 95.69 160 PRO A CA 1
ATOM 1249 C C . PRO A 1 160 ? 3.794 -14.526 -14.400 1.00 95.69 160 PRO A C 1
ATOM 1251 O O . PRO A 1 160 ? 4.838 -13.880 -14.298 1.00 95.69 160 PRO A O 1
ATOM 1254 N N . GLU A 1 161 ? 2.882 -14.577 -13.433 1.00 95.56 161 GLU A N 1
ATOM 1255 C CA . GLU A 1 161 ? 3.098 -14.016 -12.103 1.00 95.56 161 GLU A CA 1
ATOM 1256 C C . GLU A 1 161 ? 3.688 -15.087 -11.185 1.00 95.56 161 GLU A C 1
ATOM 1258 O O . GLU A 1 161 ? 3.168 -16.197 -11.089 1.00 95.56 161 GLU A O 1
ATOM 1263 N N . ASN A 1 162 ? 4.743 -14.720 -10.467 1.00 97.06 162 ASN A N 1
ATOM 1264 C CA . ASN A 1 162 ? 5.289 -15.485 -9.360 1.00 97.06 162 ASN A CA 1
ATOM 1265 C C . ASN A 1 162 ? 4.986 -14.782 -8.037 1.00 97.06 162 ASN A C 1
ATOM 1267 O O . ASN A 1 162 ? 4.880 -13.556 -7.973 1.00 97.06 162 ASN A O 1
ATOM 1271 N N . LYS A 1 163 ? 4.884 -15.564 -6.963 1.00 96.56 163 LYS A N 1
ATOM 1272 C CA . LYS A 1 163 ? 4.631 -15.072 -5.608 1.00 96.56 163 LYS A CA 1
ATOM 1273 C C . LYS A 1 163 ? 5.587 -15.745 -4.635 1.00 96.56 163 LYS A C 1
ATOM 1275 O O . LYS A 1 163 ? 5.758 -16.959 -4.674 1.00 96.56 163 LYS A O 1
ATOM 1280 N N . ILE A 1 164 ? 6.178 -14.957 -3.745 1.00 94.38 164 ILE A N 1
ATOM 1281 C CA . ILE A 1 164 ? 7.055 -15.447 -2.682 1.00 94.38 164 ILE A CA 1
ATOM 1282 C C . ILE A 1 164 ? 6.717 -14.745 -1.366 1.00 94.38 164 ILE A C 1
ATOM 1284 O O . ILE A 1 164 ? 6.420 -13.551 -1.349 1.00 94.38 164 ILE A O 1
ATOM 1288 N N . GLN A 1 165 ? 6.748 -15.488 -0.262 1.00 90.31 165 GLN A N 1
ATOM 1289 C CA . GLN A 1 165 ? 6.746 -14.904 1.077 1.00 90.31 165 GLN A CA 1
ATOM 1290 C C . GLN A 1 165 ? 8.132 -14.313 1.336 1.00 90.31 165 GLN A C 1
ATOM 1292 O O . GLN A 1 165 ? 9.125 -15.045 1.331 1.00 90.31 165 GLN A O 1
ATOM 1297 N N . MET A 1 166 ? 8.218 -13.004 1.558 1.00 88.31 166 MET A N 1
ATOM 1298 C CA . MET A 1 166 ? 9.496 -12.378 1.872 1.00 88.31 166 MET A CA 1
ATOM 1299 C C . MET A 1 166 ? 9.931 -12.785 3.280 1.00 88.31 166 MET A C 1
ATOM 1301 O O . MET A 1 166 ? 9.136 -12.642 4.214 1.00 88.31 166 MET A O 1
ATOM 1305 N N . PRO A 1 167 ? 11.175 -13.264 3.457 1.00 82.38 167 PRO A N 1
ATOM 1306 C CA . PRO A 1 167 ? 11.705 -13.524 4.782 1.00 82.38 167 PRO A CA 1
ATOM 1307 C C . PRO A 1 167 ? 11.773 -12.252 5.624 1.00 82.38 167 PRO A C 1
ATOM 1309 O O . PRO A 1 167 ? 11.919 -11.134 5.116 1.00 82.38 167 PRO A O 1
ATOM 1312 N N . GLU A 1 168 ? 11.753 -12.450 6.932 1.00 73.69 168 GLU A N 1
ATOM 1313 C CA . GLU A 1 168 ? 12.093 -11.427 7.909 1.00 73.69 168 GLU A CA 1
ATOM 1314 C C . GLU A 1 168 ? 13.457 -10.780 7.614 1.00 73.69 168 GLU A C 1
ATOM 1316 O O . GLU A 1 168 ? 14.388 -11.422 7.110 1.00 73.69 168 GLU A O 1
ATOM 1321 N N . ALA A 1 169 ? 13.561 -9.483 7.920 1.00 77.94 169 ALA A N 1
ATOM 1322 C CA . ALA A 1 169 ? 14.763 -8.679 7.733 1.00 77.94 169 ALA A CA 1
ATOM 1323 C C . ALA A 1 169 ? 15.385 -8.811 6.329 1.00 77.94 169 ALA A C 1
ATOM 1325 O O . ALA A 1 169 ? 16.578 -9.076 6.176 1.00 77.94 169 ALA A O 1
ATOM 1326 N N . THR A 1 170 ? 14.580 -8.654 5.279 1.00 88.00 170 THR A N 1
ATOM 1327 C CA . THR A 1 170 ? 15.059 -8.765 3.897 1.00 88.00 170 THR A CA 1
ATOM 1328 C C . THR A 1 170 ? 15.628 -7.448 3.370 1.00 88.00 170 THR A C 1
ATOM 1330 O O . THR A 1 170 ? 15.067 -6.378 3.585 1.00 88.00 170 THR A O 1
ATOM 1333 N N . VAL A 1 171 ? 16.711 -7.526 2.594 1.00 92.06 171 VAL A N 1
ATOM 1334 C CA . VAL A 1 171 ? 17.165 -6.443 1.714 1.00 92.06 171 VAL A CA 1
ATOM 1335 C C . VAL A 1 171 ? 16.962 -6.858 0.264 1.00 92.06 171 VAL A C 1
ATOM 1337 O O . VAL A 1 171 ? 17.630 -7.774 -0.218 1.00 92.06 171 VAL A O 1
ATOM 1340 N N . LEU A 1 172 ? 16.067 -6.157 -0.429 1.00 94.50 172 LEU A N 1
ATOM 1341 C CA . LEU A 1 172 ? 15.952 -6.178 -1.883 1.00 94.50 172 LEU A CA 1
ATOM 1342 C C . LEU A 1 172 ? 17.077 -5.343 -2.490 1.00 94.50 172 LEU A C 1
ATOM 1344 O O . LEU A 1 172 ? 17.436 -4.294 -1.947 1.00 94.50 172 LEU A O 1
ATOM 1348 N N . PHE A 1 173 ? 17.605 -5.763 -3.632 1.00 94.00 173 PHE A N 1
ATOM 1349 C CA . PHE A 1 173 ? 18.563 -4.962 -4.376 1.00 94.00 173 PHE A CA 1
ATOM 1350 C C . PHE A 1 173 ? 18.520 -5.228 -5.879 1.00 94.00 173 PHE A C 1
ATOM 1352 O O . PHE A 1 173 ? 18.281 -6.348 -6.332 1.00 94.00 173 PHE A O 1
ATOM 1359 N N . MET A 1 174 ? 18.785 -4.175 -6.652 1.00 93.19 174 MET A N 1
ATOM 1360 C CA . MET A 1 174 ? 18.944 -4.243 -8.099 1.00 93.19 174 MET A CA 1
ATOM 1361 C C . MET A 1 174 ? 20.092 -3.347 -8.548 1.00 93.19 174 MET A C 1
ATOM 1363 O O . MET A 1 174 ? 20.225 -2.212 -8.090 1.00 93.19 174 MET A O 1
ATOM 1367 N N . THR A 1 175 ? 20.888 -3.850 -9.488 1.00 88.44 175 THR A N 1
ATOM 1368 C CA . THR A 1 175 ? 21.929 -3.074 -10.156 1.00 88.44 175 THR A CA 1
ATOM 1369 C C . THR A 1 175 ? 21.540 -2.826 -11.608 1.00 88.44 175 THR A C 1
ATOM 1371 O O . THR A 1 175 ? 21.323 -3.764 -12.371 1.00 88.44 175 THR A O 1
ATOM 1374 N N . LEU A 1 176 ? 21.495 -1.554 -11.992 1.00 83.94 176 LEU A N 1
ATOM 1375 C CA . LEU A 1 176 ? 21.191 -1.086 -13.338 1.00 83.94 176 LEU A CA 1
ATOM 1376 C C . LEU A 1 176 ? 22.490 -0.602 -14.001 1.00 83.94 176 LEU A C 1
ATOM 1378 O O . LEU A 1 176 ? 23.189 0.265 -13.467 1.00 83.94 176 LEU A O 1
ATOM 1382 N N . GLN A 1 177 ? 22.865 -1.240 -15.117 1.00 77.50 177 GLN A N 1
ATOM 1383 C CA . GLN A 1 177 ? 24.061 -0.935 -15.927 1.00 77.50 177 GLN A CA 1
ATOM 1384 C C . GLN A 1 177 ? 25.392 -0.835 -15.147 1.00 77.50 177 GLN A C 1
ATOM 1386 O O . GLN A 1 177 ? 26.340 -0.207 -15.603 1.00 77.50 177 GLN A O 1
ATOM 1391 N N . LYS A 1 178 ? 25.486 -1.463 -13.963 1.00 74.25 178 LYS A N 1
ATOM 1392 C CA . LYS A 1 178 ? 26.626 -1.356 -13.019 1.00 74.25 178 LYS A CA 1
ATOM 1393 C C . LYS A 1 178 ? 26.909 0.063 -12.496 1.00 74.25 178 LYS A C 1
ATOM 1395 O O . LYS A 1 178 ? 27.849 0.246 -11.733 1.00 74.25 178 LYS A O 1
ATOM 1400 N N . ALA A 1 179 ? 26.083 1.037 -12.863 1.00 75.81 179 ALA A N 1
ATOM 1401 C CA . ALA A 1 179 ? 26.229 2.449 -12.523 1.00 75.81 179 ALA A CA 1
ATOM 1402 C C . ALA A 1 179 ? 25.260 2.878 -11.408 1.00 75.81 179 ALA A C 1
ATOM 1404 O O . ALA A 1 179 ? 25.518 3.832 -10.676 1.00 75.81 179 ALA A O 1
ATOM 1405 N N . TYR A 1 180 ? 24.139 2.166 -11.267 1.00 84.88 180 TYR A N 1
ATOM 1406 C CA . TYR A 1 180 ? 23.092 2.482 -10.302 1.00 84.88 180 TYR A CA 1
ATOM 1407 C C . TYR A 1 180 ? 22.803 1.244 -9.473 1.00 84.88 180 TYR A C 1
ATOM 1409 O O . TYR A 1 180 ? 22.562 0.168 -10.017 1.00 84.88 180 TYR A O 1
ATOM 1417 N N . THR A 1 181 ? 22.830 1.389 -8.153 1.00 90.06 181 THR A N 1
ATOM 1418 C CA . THR A 1 181 ? 22.485 0.312 -7.223 1.00 90.06 181 THR A CA 1
ATOM 1419 C C . THR A 1 181 ? 21.361 0.783 -6.325 1.00 90.06 181 THR A C 1
ATOM 1421 O O . THR A 1 181 ? 21.537 1.694 -5.516 1.00 90.06 181 THR A O 1
ATOM 1424 N N . PHE A 1 182 ? 20.204 0.155 -6.488 1.00 93.88 182 PHE A N 1
ATOM 1425 C CA . PHE A 1 182 ? 19.062 0.319 -5.611 1.00 93.88 182 PHE A CA 1
ATOM 1426 C C . PHE A 1 182 ? 19.115 -0.733 -4.510 1.00 93.88 182 PHE A C 1
ATOM 1428 O O . PHE A 1 182 ? 19.325 -1.915 -4.791 1.00 93.88 182 PHE A O 1
ATOM 1435 N N . THR A 1 183 ? 18.882 -0.314 -3.272 1.00 94.25 183 THR A N 1
ATOM 1436 C CA . THR A 1 183 ? 18.641 -1.208 -2.141 1.00 94.25 183 THR A CA 1
ATOM 1437 C C . THR A 1 183 ? 17.374 -0.790 -1.409 1.00 94.25 183 THR A C 1
ATOM 1439 O O . THR A 1 183 ? 17.073 0.395 -1.268 1.00 94.25 183 THR A O 1
ATOM 1442 N N . CYS A 1 184 ? 16.620 -1.774 -0.933 1.00 93.50 184 CYS A N 1
ATOM 1443 C CA . CYS A 1 184 ? 15.443 -1.567 -0.106 1.00 93.50 184 CYS A CA 1
ATOM 1444 C C . CYS A 1 184 ? 15.432 -2.601 1.010 1.00 93.50 184 CYS A C 1
ATOM 1446 O O . CYS A 1 184 ? 15.195 -3.784 0.773 1.00 93.50 184 CYS A O 1
ATOM 1448 N N . GLN A 1 185 ? 15.694 -2.153 2.230 1.00 90.19 185 GLN A N 1
ATOM 1449 C CA . GLN A 1 185 ? 15.517 -2.971 3.416 1.00 90.19 185 GLN A CA 1
ATOM 1450 C C . GLN A 1 185 ? 14.043 -2.942 3.820 1.00 90.19 185 GLN A C 1
ATOM 1452 O O . GLN A 1 185 ? 13.507 -1.877 4.138 1.00 90.19 185 GLN A O 1
ATOM 1457 N N . LEU A 1 186 ? 13.415 -4.116 3.810 1.00 84.69 186 LEU A N 1
ATOM 1458 C CA . LEU A 1 186 ? 12.130 -4.353 4.449 1.00 84.69 186 LEU A CA 1
ATOM 1459 C C . LEU A 1 186 ? 12.408 -4.391 5.944 1.00 84.69 186 LEU A C 1
ATOM 1461 O O . LEU A 1 186 ? 13.113 -5.276 6.437 1.00 84.69 186 LEU A O 1
ATOM 1465 N N . THR A 1 187 ? 11.914 -3.396 6.659 1.00 71.88 187 THR A N 1
ATOM 1466 C CA . THR A 1 187 ? 11.974 -3.408 8.113 1.00 71.88 187 THR A CA 1
ATOM 1467 C C . THR A 1 187 ? 10.772 -4.203 8.635 1.00 71.88 187 THR A C 1
ATOM 1469 O O . THR A 1 187 ? 9.655 -4.034 8.155 1.00 71.88 187 THR A O 1
ATOM 1472 N N . GLU A 1 188 ? 11.007 -5.135 9.564 1.00 56.47 188 GLU A N 1
ATOM 1473 C CA . GLU A 1 188 ? 9.945 -5.908 10.236 1.00 56.47 188 GLU A CA 1
ATOM 1474 C C . GLU A 1 188 ? 9.041 -4.988 11.062 1.00 56.47 188 GLU A C 1
ATOM 1476 O O . GLU A 1 188 ? 9.524 -3.990 11.598 1.00 56.47 188 GLU A O 1
ATOM 1481 N N . PRO A 1 189 ? 7.729 -5.257 11.098 1.00 54.41 189 PRO A N 1
ATOM 1482 C CA . PRO A 1 189 ? 6.712 -4.317 10.653 1.00 54.41 189 PRO A CA 1
ATOM 1483 C C . PRO A 1 189 ? 6.645 -3.096 11.587 1.00 54.41 189 PRO A C 1
ATOM 1485 O O . PRO A 1 189 ? 5.940 -3.130 12.593 1.00 54.41 189 PRO A O 1
ATOM 1488 N N . PRO A 1 190 ? 7.298 -1.957 11.288 1.00 55.75 190 PRO A N 1
ATOM 1489 C CA . PRO A 1 190 ? 7.396 -0.887 12.275 1.00 55.75 190 PRO A CA 1
ATOM 1490 C C . PRO A 1 190 ? 6.254 0.125 12.181 1.00 55.75 190 PRO A C 1
ATOM 1492 O O . PRO A 1 190 ? 6.261 1.103 12.922 1.00 55.75 190 PRO A O 1
ATOM 1495 N N . ARG A 1 191 ? 5.288 -0.049 11.265 1.00 63.25 191 ARG A N 1
ATOM 1496 C CA . ARG A 1 191 ? 4.202 0.925 11.078 1.00 63.25 191 ARG A CA 1
ATOM 1497 C C . ARG A 1 191 ? 2.836 0.356 11.435 1.00 63.25 191 ARG A C 1
ATOM 1499 O O . ARG A 1 191 ? 2.225 0.861 12.367 1.00 63.25 191 ARG A O 1
ATOM 1506 N N . GLN A 1 192 ? 2.412 -0.740 10.804 1.00 70.00 192 GLN A N 1
ATOM 1507 C CA . GLN A 1 192 ? 1.145 -1.389 11.157 1.00 70.00 192 GLN A CA 1
ATOM 1508 C C . GLN A 1 192 ? 1.141 -1.867 12.611 1.00 70.00 192 GLN A C 1
ATOM 1510 O O . GLN A 1 192 ? 0.240 -1.513 13.358 1.00 70.00 192 GLN A O 1
ATOM 1515 N N . GLN A 1 193 ? 2.174 -2.586 13.056 1.00 71.94 193 GLN A N 1
ATOM 1516 C CA . GLN A 1 193 ? 2.218 -3.082 14.432 1.00 71.94 193 GLN A CA 1
ATOM 1517 C C . GLN A 1 193 ? 2.340 -1.950 15.460 1.00 71.94 193 GLN A C 1
ATOM 1519 O O . GLN A 1 193 ? 1.741 -2.032 16.528 1.00 71.94 193 GLN A O 1
ATOM 1524 N N . ALA A 1 194 ? 3.044 -0.864 15.127 1.00 75.50 194 ALA A N 1
ATOM 1525 C CA . ALA A 1 194 ? 3.101 0.327 15.972 1.00 75.50 194 ALA A CA 1
ATOM 1526 C C . ALA A 1 194 ? 1.728 1.009 16.093 1.00 75.50 194 ALA A C 1
ATOM 1528 O O . ALA A 1 194 ? 1.342 1.406 17.188 1.00 75.50 194 ALA A O 1
ATOM 1529 N N . TRP A 1 195 ? 0.965 1.100 15.001 1.00 85.31 195 TRP A N 1
ATOM 1530 C CA . TRP A 1 195 ? -0.400 1.628 15.017 1.00 85.31 195 TRP A CA 1
ATOM 1531 C C . TRP A 1 195 ? -1.363 0.738 15.784 1.00 85.31 195 TRP A C 1
ATOM 1533 O O . TRP A 1 195 ? -2.088 1.232 16.638 1.00 85.31 195 TRP A O 1
ATOM 1543 N N . LEU A 1 196 ? -1.329 -0.572 15.536 1.00 87.12 196 LEU A N 1
ATOM 1544 C CA . LEU A 1 196 ? -2.151 -1.532 16.267 1.00 87.12 196 LEU A CA 1
ATOM 1545 C C . LEU A 1 196 ? -1.808 -1.507 17.759 1.00 87.12 196 LEU A C 1
ATOM 1547 O O . LEU A 1 196 ? -2.710 -1.426 18.586 1.00 87.12 196 LEU A O 1
ATOM 1551 N N . SER A 1 197 ? -0.520 -1.454 18.112 1.00 86.69 197 SER A N 1
ATOM 1552 C CA . SER A 1 197 ? -0.076 -1.287 19.497 1.00 86.69 197 SER A CA 1
ATOM 1553 C C . SER A 1 197 ? -0.560 0.030 20.103 1.00 86.69 197 SER A C 1
ATOM 1555 O O . SER A 1 197 ? -0.976 0.033 21.259 1.00 86.69 197 SER A O 1
ATOM 1557 N N . LEU A 1 198 ? -0.527 1.137 19.354 1.00 87.50 198 LEU A N 1
ATOM 1558 C CA . LEU A 1 198 ? -1.030 2.431 19.820 1.00 87.50 198 LEU A CA 1
ATOM 1559 C C . LEU A 1 198 ? -2.548 2.396 20.040 1.00 87.50 198 LEU A C 1
ATOM 1561 O O . LEU A 1 198 ? -3.030 2.958 21.017 1.00 87.50 198 LEU A O 1
ATOM 1565 N N . CYS A 1 199 ? -3.288 1.685 19.187 1.00 89.88 199 CYS A N 1
ATOM 1566 C CA . CYS A 1 199 ? -4.718 1.429 19.351 1.00 89.88 199 CYS A CA 1
ATOM 1567 C C . CYS A 1 199 ? -5.038 0.377 20.434 1.00 89.88 199 CYS A C 1
ATOM 1569 O O . CYS A 1 199 ? -6.209 0.161 20.750 1.00 89.88 199 CYS A O 1
ATOM 1571 N N . GLY A 1 200 ? -4.033 -0.308 20.991 1.00 89.50 200 GLY A N 1
ATOM 1572 C CA . GLY A 1 200 ? -4.238 -1.433 21.906 1.00 89.50 200 GLY A CA 1
ATOM 1573 C C . GLY A 1 200 ? -4.989 -2.601 21.256 1.00 89.50 200 GLY A C 1
ATOM 1574 O O . GLY A 1 200 ? -5.866 -3.192 21.891 1.00 89.50 200 GLY A O 1
ATOM 1575 N N . LEU A 1 201 ? -4.694 -2.879 19.984 1.00 88.69 201 LEU A N 1
ATOM 1576 C CA . LEU A 1 201 ? -5.299 -3.933 19.171 1.00 88.69 201 LEU A CA 1
ATOM 1577 C C . LEU A 1 201 ? -4.319 -5.095 18.950 1.00 88.69 201 LEU A C 1
ATOM 1579 O O . LEU A 1 201 ? -3.112 -4.862 18.820 1.00 88.69 201 LEU A O 1
ATOM 1583 N N . PRO A 1 202 ? -4.815 -6.344 18.890 1.00 86.00 202 PRO A N 1
ATOM 1584 C CA . PRO A 1 202 ? -3.974 -7.508 18.649 1.00 86.00 202 PRO A CA 1
ATOM 1585 C C . PRO A 1 202 ? -3.379 -7.481 17.227 1.00 86.00 202 PRO A C 1
ATOM 1587 O O . PRO A 1 202 ? -4.084 -7.114 16.284 1.00 86.00 202 PRO A O 1
ATOM 1590 N N . PRO A 1 203 ? -2.096 -7.849 17.046 1.00 75.44 203 PRO A N 1
ATOM 1591 C CA . PRO A 1 203 ? -1.389 -7.728 15.766 1.00 75.44 203 PRO A CA 1
ATOM 1592 C C . PRO A 1 203 ? -1.857 -8.723 14.693 1.00 75.44 203 PRO A C 1
ATOM 1594 O O . PRO A 1 203 ? -1.608 -8.506 13.513 1.00 75.44 203 PRO A O 1
ATOM 1597 N N . ASP A 1 204 ? -2.515 -9.803 15.099 1.00 76.00 204 ASP A N 1
ATOM 1598 C CA . ASP A 1 204 ? -3.005 -10.909 14.274 1.00 76.00 204 ASP A CA 1
ATOM 1599 C C . ASP A 1 204 ? -4.435 -10.704 13.740 1.00 76.00 204 ASP A C 1
ATOM 1601 O O . ASP A 1 204 ? -4.930 -11.525 12.969 1.00 76.00 204 ASP A O 1
ATOM 1605 N N . GLY A 1 205 ? -5.092 -9.597 14.102 1.00 75.56 205 GLY A N 1
ATOM 1606 C CA . GLY A 1 205 ? -6.414 -9.248 13.579 1.00 75.56 205 GLY A CA 1
ATOM 1607 C C . GLY A 1 205 ? -6.406 -8.811 12.106 1.00 75.56 205 GLY A C 1
ATOM 1608 O O . GLY A 1 205 ? -5.393 -8.377 11.547 1.00 75.56 205 GLY A O 1
ATOM 1609 N N . HIS A 1 206 ? -7.572 -8.892 11.463 1.00 81.19 206 HIS A N 1
ATOM 1610 C CA . HIS A 1 206 ? -7.756 -8.478 10.073 1.00 81.19 206 HIS A CA 1
ATOM 1611 C C . HIS A 1 206 ? -8.288 -7.044 10.000 1.00 81.19 206 HIS A C 1
ATOM 1613 O O . HIS A 1 206 ? -9.491 -6.810 9.922 1.00 81.19 206 HIS A O 1
ATOM 1619 N N . TYR A 1 207 ? -7.369 -6.082 9.963 1.00 84.62 207 TYR A N 1
ATOM 1620 C CA . TYR A 1 207 ? -7.703 -4.659 9.878 1.00 84.62 207 TYR A CA 1
ATOM 1621 C C . TYR A 1 207 ? -7.539 -4.131 8.455 1.00 84.62 207 TYR A C 1
ATOM 1623 O O . TYR A 1 207 ? -6.588 -4.492 7.766 1.00 84.62 207 TYR A O 1
ATOM 1631 N N . ASP A 1 208 ? -8.433 -3.255 8.014 1.00 84.12 208 ASP A N 1
ATOM 1632 C CA . ASP A 1 208 ? -8.229 -2.358 6.878 1.00 84.12 208 ASP A CA 1
ATOM 1633 C C . ASP A 1 208 ? -7.658 -1.039 7.403 1.00 84.12 208 ASP A C 1
ATOM 1635 O O . ASP A 1 208 ? -8.258 -0.402 8.271 1.00 84.12 208 ASP A O 1
ATOM 1639 N N . ILE A 1 209 ? -6.474 -0.657 6.930 1.00 85.44 209 ILE A N 1
ATOM 1640 C CA . ILE A 1 209 ? -5.761 0.522 7.413 1.00 85.44 209 ILE A CA 1
ATOM 1641 C C . ILE A 1 209 ? -5.617 1.501 6.259 1.00 85.44 209 ILE A C 1
ATOM 1643 O O . ILE A 1 209 ? -5.100 1.142 5.204 1.00 85.44 209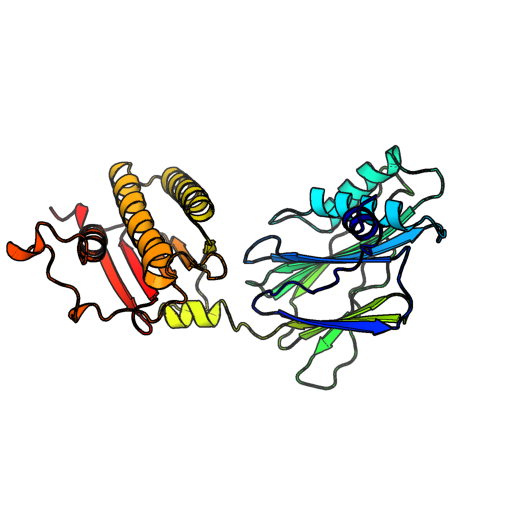 ILE A O 1
ATOM 1647 N N . LYS A 1 210 ? -6.063 2.744 6.462 1.00 85.62 210 LYS A N 1
ATOM 1648 C CA . LYS A 1 210 ? -5.945 3.812 5.460 1.00 85.62 210 LYS A CA 1
ATOM 1649 C C . LYS A 1 210 ? -5.282 5.047 6.041 1.00 85.62 210 LYS A C 1
ATOM 1651 O O . LYS A 1 210 ? -5.615 5.469 7.148 1.00 85.62 210 LYS A O 1
ATOM 1656 N N . THR A 1 211 ? -4.393 5.657 5.273 1.00 87.44 211 THR A N 1
ATOM 1657 C CA . THR A 1 211 ? -3.838 6.981 5.527 1.00 87.44 211 THR A CA 1
ATOM 1658 C C . THR A 1 211 ? -4.711 8.028 4.847 1.00 87.44 211 THR A C 1
ATOM 1660 O O . THR A 1 211 ? -4.913 7.984 3.638 1.00 87.44 211 THR A O 1
ATOM 1663 N N . LEU A 1 212 ? -5.159 9.010 5.617 1.00 89.50 212 LEU A N 1
ATOM 1664 C CA . LEU A 1 212 ? -5.851 10.206 5.157 1.00 89.50 212 LEU A CA 1
ATOM 1665 C C . LEU A 1 212 ? -4.933 11.413 5.368 1.00 89.50 212 LEU A C 1
ATOM 1667 O O . LEU A 1 212 ? -4.207 11.477 6.365 1.00 89.50 212 LEU A O 1
ATOM 1671 N N . ARG A 1 213 ? -4.946 12.369 4.443 1.00 83.12 213 ARG A N 1
ATOM 1672 C CA . ARG A 1 213 ? -4.132 13.594 4.533 1.00 83.12 213 ARG A CA 1
ATOM 1673 C C . ARG A 1 213 ? -4.980 14.849 4.641 1.00 83.12 213 ARG A C 1
ATOM 1675 O O . ARG A 1 213 ? -4.568 15.813 5.279 1.00 83.12 213 ARG A O 1
ATOM 1682 N N . ASP A 1 214 ? -6.159 14.826 4.038 1.00 84.62 214 ASP A N 1
ATOM 1683 C CA . ASP A 1 214 ? -7.037 15.980 3.936 1.00 84.62 214 ASP A CA 1
ATOM 1684 C C . ASP A 1 214 ? -8.524 15.582 3.916 1.00 84.62 214 ASP A C 1
ATOM 1686 O O . ASP A 1 214 ? -8.915 14.439 4.183 1.00 84.62 214 ASP A O 1
ATOM 1690 N N . PHE A 1 215 ? -9.372 16.577 3.656 1.00 87.81 215 PHE A N 1
ATOM 1691 C CA . PHE A 1 215 ? -10.818 16.412 3.599 1.00 87.81 215 PHE A CA 1
ATOM 1692 C C . PHE A 1 215 ? -11.282 15.574 2.408 1.00 87.81 215 PHE A C 1
ATOM 1694 O O . PHE A 1 215 ? -12.306 14.901 2.528 1.00 87.81 215 PHE A O 1
ATOM 1701 N N . ASP A 1 216 ? -10.562 15.586 1.288 1.00 88.19 216 ASP A N 1
ATOM 1702 C CA . ASP A 1 216 ? -10.948 14.820 0.105 1.00 88.19 216 ASP A CA 1
ATOM 1703 C C . ASP A 1 216 ? -10.716 13.327 0.355 1.00 88.19 216 ASP A C 1
ATOM 1705 O O . ASP A 1 216 ? -11.630 12.520 0.144 1.00 88.19 216 ASP A O 1
ATOM 1709 N N . ASP A 1 217 ? -9.560 12.973 0.931 1.00 89.44 217 ASP A N 1
ATOM 1710 C CA . ASP A 1 217 ? -9.269 11.616 1.406 1.00 89.44 217 ASP A CA 1
ATOM 1711 C C . ASP A 1 217 ? -10.336 11.142 2.404 1.00 89.44 217 ASP A C 1
ATOM 1713 O O . ASP A 1 217 ? -10.880 10.040 2.282 1.00 89.44 217 ASP A O 1
ATOM 1717 N N . MET A 1 218 ? -10.684 11.991 3.378 1.00 92.69 218 MET A N 1
ATOM 1718 C CA . MET A 1 218 ? -11.717 11.689 4.369 1.00 92.69 218 MET A CA 1
ATOM 1719 C C . MET A 1 218 ? -13.080 11.430 3.718 1.00 92.69 218 MET A C 1
ATOM 1721 O O . MET A 1 218 ? -13.768 10.481 4.097 1.00 92.69 218 MET A O 1
ATOM 1725 N N . MET A 1 219 ? -13.500 12.256 2.759 1.00 92.31 219 MET A N 1
ATOM 1726 C CA . MET A 1 219 ? -14.803 12.108 2.107 1.00 92.31 219 MET A CA 1
ATOM 1727 C C . MET A 1 219 ? -14.857 10.862 1.220 1.00 92.31 219 MET A C 1
ATOM 1729 O O . MET A 1 219 ? -15.880 10.168 1.216 1.00 92.31 219 MET A O 1
ATOM 1733 N N . ALA A 1 220 ? -13.765 10.544 0.520 1.00 90.06 220 ALA A N 1
ATOM 1734 C CA . ALA A 1 220 ? -13.633 9.307 -0.243 1.00 90.06 220 ALA A CA 1
ATOM 1735 C C . ALA A 1 220 ? -13.709 8.077 0.676 1.00 90.06 220 ALA A C 1
ATOM 1737 O O . ALA A 1 220 ? -14.511 7.174 0.426 1.00 90.06 220 ALA A O 1
ATOM 1738 N N . PHE A 1 221 ? -12.956 8.086 1.780 1.00 92.19 221 PHE A N 1
ATOM 1739 C CA . PHE A 1 221 ? -12.977 7.034 2.795 1.00 92.19 221 PHE A CA 1
ATOM 1740 C C . PHE A 1 221 ? -14.368 6.852 3.416 1.00 92.19 221 PHE A C 1
ATOM 1742 O O . PHE A 1 221 ? -14.890 5.741 3.465 1.00 92.19 221 PHE A O 1
ATOM 1749 N N . LEU A 1 222 ? -15.009 7.941 3.850 1.00 94.62 222 LEU A N 1
ATOM 1750 C CA . LEU A 1 222 ? -16.351 7.912 4.435 1.00 94.62 222 LEU A CA 1
ATOM 1751 C C . LEU A 1 222 ? -17.377 7.304 3.482 1.00 94.62 222 LEU A C 1
ATOM 1753 O O . LEU A 1 222 ? -18.202 6.493 3.906 1.00 94.62 222 LEU A O 1
ATOM 1757 N N . LYS A 1 223 ? -17.345 7.710 2.208 1.00 93.00 223 LYS A N 1
ATOM 1758 C CA . LYS A 1 223 ? -18.246 7.172 1.188 1.00 93.00 223 LYS A CA 1
ATOM 1759 C C . LYS A 1 223 ? -18.039 5.667 1.037 1.00 93.00 223 LYS A C 1
ATOM 1761 O O . LYS A 1 223 ? -19.004 4.916 1.120 1.00 93.00 223 LYS A O 1
ATOM 1766 N N . ASP A 1 224 ? -16.791 5.248 0.861 1.00 93.00 224 ASP A N 1
ATOM 1767 C CA . ASP A 1 224 ? -16.422 3.846 0.690 1.00 93.00 224 ASP A CA 1
ATOM 1768 C C . ASP A 1 224 ? -16.858 2.977 1.886 1.00 93.00 224 ASP A C 1
ATOM 1770 O O . ASP A 1 224 ? -17.517 1.952 1.707 1.00 93.00 224 ASP A O 1
ATOM 1774 N N . ARG A 1 225 ? -16.602 3.427 3.121 1.00 94.50 225 ARG A N 1
ATOM 1775 C CA . ARG A 1 225 ? -16.997 2.693 4.335 1.00 94.50 225 ARG A CA 1
ATOM 1776 C C . ARG A 1 225 ? -18.508 2.622 4.542 1.00 94.50 225 ARG A C 1
ATOM 1778 O O . ARG A 1 225 ? -19.011 1.589 4.978 1.00 94.50 225 ARG A O 1
ATOM 1785 N N . VAL A 1 226 ? -19.242 3.696 4.245 1.00 94.56 226 VAL A N 1
ATOM 1786 C CA . VAL A 1 226 ? -20.711 3.695 4.338 1.00 94.56 226 VAL A CA 1
ATOM 1787 C C . VAL A 1 226 ? -21.313 2.759 3.293 1.00 94.56 226 VAL A C 1
ATOM 1789 O O . VAL A 1 226 ? -22.172 1.957 3.649 1.00 94.56 226 VAL A O 1
ATOM 1792 N N . ASP A 1 227 ? -20.829 2.804 2.048 1.00 93.50 227 ASP A N 1
ATOM 1793 C CA . ASP A 1 227 ? -21.277 1.910 0.974 1.00 93.50 227 ASP A CA 1
ATOM 1794 C C . ASP A 1 227 ? -20.987 0.436 1.327 1.00 93.50 227 ASP A C 1
ATOM 1796 O O . ASP A 1 227 ? -21.820 -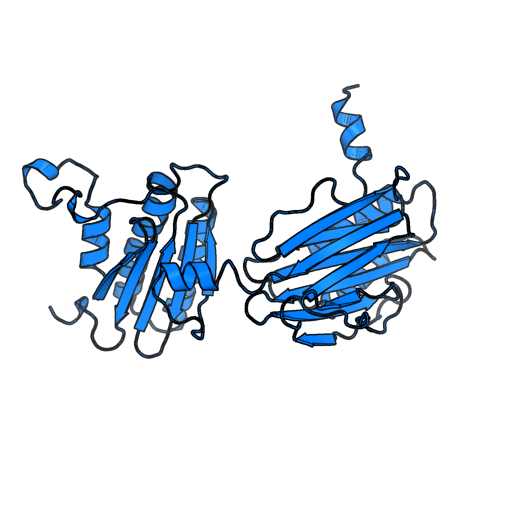0.442 1.095 1.00 93.50 227 ASP A O 1
ATOM 1800 N N . TYR A 1 228 ? -19.825 0.151 1.926 1.00 92.94 228 TYR A N 1
ATOM 1801 C CA . TYR A 1 228 ? -19.469 -1.183 2.421 1.00 92.94 228 TYR A CA 1
ATOM 1802 C C . TYR A 1 228 ? -20.433 -1.677 3.511 1.00 92.94 228 TYR A C 1
ATOM 1804 O O . TYR A 1 228 ? -20.976 -2.778 3.405 1.00 92.94 228 TYR A O 1
ATOM 1812 N N . LEU A 1 229 ? -20.695 -0.860 4.534 1.00 93.44 229 LEU A N 1
ATOM 1813 C CA . LEU A 1 229 ? -21.582 -1.221 5.644 1.00 93.44 229 LEU A CA 1
ATOM 1814 C C . LEU A 1 229 ? -23.052 -1.349 5.214 1.00 93.44 229 LEU A C 1
ATOM 1816 O O . LEU A 1 229 ? -23.774 -2.200 5.735 1.00 93.44 229 LEU A O 1
ATOM 1820 N N . ASP A 1 230 ? -23.496 -0.550 4.243 1.00 93.94 230 ASP A N 1
ATOM 1821 C CA . ASP A 1 230 ? -24.831 -0.670 3.647 1.00 93.94 230 ASP A CA 1
ATOM 1822 C C . ASP A 1 230 ? -25.007 -2.025 2.948 1.00 93.94 230 ASP A C 1
ATOM 1824 O O . ASP A 1 230 ? -25.974 -2.745 3.199 1.00 93.94 230 ASP A O 1
ATOM 1828 N N . ARG A 1 231 ? -24.003 -2.463 2.173 1.00 94.12 231 ARG A N 1
ATOM 1829 C CA . ARG A 1 231 ? -23.991 -3.804 1.555 1.00 94.12 231 ARG A CA 1
ATOM 1830 C C . ARG A 1 231 ? -23.990 -4.940 2.576 1.00 94.12 231 ARG A C 1
ATOM 1832 O O . ARG A 1 231 ? -24.469 -6.029 2.270 1.00 94.12 231 ARG A O 1
ATOM 1839 N N . MET A 1 232 ? -23.484 -4.698 3.784 1.00 89.81 232 MET A N 1
ATOM 1840 C CA . MET A 1 232 ? -23.558 -5.645 4.901 1.00 89.81 232 MET A CA 1
ATOM 1841 C C . MET A 1 232 ? -24.924 -5.671 5.605 1.00 89.81 232 MET A C 1
ATOM 1843 O O . MET A 1 232 ? -25.107 -6.437 6.554 1.00 89.81 232 MET A O 1
ATOM 1847 N N . GLY A 1 233 ? -25.880 -4.850 5.163 1.00 90.50 233 GLY A N 1
ATOM 1848 C CA . GLY A 1 233 ? -27.231 -4.786 5.713 1.00 90.50 233 GLY A CA 1
ATOM 1849 C C . GLY A 1 233 ? -27.345 -3.951 6.989 1.00 90.50 233 GLY A C 1
ATOM 1850 O O . GLY A 1 233 ? -28.298 -4.124 7.751 1.00 90.50 233 GLY A O 1
ATOM 1851 N N . CYS A 1 234 ? -26.390 -3.058 7.268 1.00 90.06 234 CYS A N 1
ATOM 1852 C CA . CYS A 1 234 ? -26.519 -2.125 8.384 1.00 90.06 234 CYS A CA 1
ATOM 1853 C C . CYS A 1 234 ? -27.693 -1.156 8.163 1.00 90.06 234 CYS A C 1
ATOM 1855 O O . CYS A 1 234 ? -27.938 -0.673 7.064 1.00 90.06 234 CYS A O 1
ATOM 1857 N N . THR A 1 235 ? -28.422 -0.825 9.232 1.00 91.38 235 THR A N 1
ATOM 1858 C CA . THR A 1 235 ? -29.593 0.059 9.119 1.00 91.38 235 THR A CA 1
ATOM 1859 C C . THR A 1 235 ? -29.204 1.491 8.738 1.00 91.38 235 THR A C 1
ATOM 1861 O O . THR A 1 235 ? -28.174 2.004 9.171 1.00 91.38 235 THR A O 1
ATOM 1864 N N . ILE A 1 236 ? -30.091 2.207 8.041 1.00 90.31 236 ILE A N 1
ATOM 1865 C CA . ILE A 1 236 ? -29.890 3.629 7.697 1.00 90.31 236 ILE A CA 1
ATOM 1866 C C . ILE A 1 236 ? -29.617 4.486 8.947 1.00 90.31 236 ILE A C 1
ATOM 1868 O O . ILE A 1 236 ? -28.799 5.406 8.905 1.00 90.31 236 ILE A O 1
ATOM 1872 N N . LYS A 1 237 ? -30.283 4.190 10.076 1.00 89.06 237 LYS A N 1
ATOM 1873 C CA . LYS A 1 237 ? -30.046 4.877 11.358 1.00 89.06 237 LYS A CA 1
ATOM 1874 C C . LYS A 1 237 ? -28.598 4.688 11.815 1.00 89.06 237 LYS A C 1
ATOM 1876 O O . LYS A 1 237 ? -27.943 5.663 12.171 1.00 89.06 237 LYS A O 1
ATOM 1881 N N . PHE A 1 238 ? -28.097 3.454 11.760 1.00 91.19 238 PHE A N 1
ATOM 1882 C CA . PHE A 1 238 ? -26.710 3.150 12.090 1.00 91.19 238 PHE A CA 1
ATOM 1883 C C . PHE A 1 238 ? -25.733 3.864 11.152 1.00 91.19 238 PHE A C 1
ATOM 1885 O O . PHE A 1 238 ? -24.835 4.544 11.634 1.00 91.19 238 PHE A O 1
ATOM 1892 N N . LEU A 1 239 ? -25.943 3.790 9.835 1.00 92.31 239 LEU A N 1
ATOM 1893 C CA . LEU A 1 239 ? -25.059 4.416 8.844 1.00 92.31 239 LEU A CA 1
ATOM 1894 C C . LEU A 1 239 ? -24.949 5.937 9.034 1.00 92.31 239 LEU A C 1
ATOM 1896 O O . LEU A 1 239 ? -23.861 6.498 8.914 1.00 92.31 239 LEU A O 1
ATOM 1900 N N . LYS A 1 240 ? -26.054 6.611 9.385 1.00 90.44 240 LYS A N 1
ATOM 1901 C CA . LYS A 1 240 ? -26.051 8.046 9.721 1.00 90.44 240 LYS A CA 1
ATOM 1902 C C . LYS A 1 240 ? -25.217 8.340 10.969 1.00 90.44 240 LYS A C 1
ATOM 1904 O O . LYS A 1 240 ? -24.396 9.253 10.938 1.00 90.44 240 LYS A O 1
ATOM 1909 N N . ASN A 1 241 ? -25.407 7.563 12.036 1.00 90.44 241 ASN A N 1
ATOM 1910 C CA . ASN A 1 241 ? -24.654 7.726 13.281 1.00 90.44 241 ASN A CA 1
ATOM 1911 C C . ASN A 1 241 ? -23.163 7.447 13.068 1.00 90.44 241 ASN A C 1
ATOM 1913 O O . ASN A 1 241 ? -22.330 8.251 13.472 1.00 90.44 241 ASN A O 1
ATOM 1917 N N . PHE A 1 242 ? -22.836 6.356 12.373 1.00 92.88 242 PHE A N 1
ATOM 1918 C CA . PHE A 1 242 ? -21.474 6.011 11.984 1.00 92.88 242 PHE A CA 1
ATOM 1919 C C . PHE A 1 242 ? -20.829 7.165 11.214 1.00 92.88 242 PHE A C 1
ATOM 1921 O O . PHE A 1 242 ? -19.806 7.687 11.640 1.00 92.88 242 PHE A O 1
ATOM 1928 N N . ARG A 1 243 ? -21.472 7.657 10.148 1.00 93.56 243 ARG A N 1
ATOM 1929 C CA . ARG A 1 243 ? -20.957 8.780 9.355 1.00 93.56 243 ARG A CA 1
ATOM 1930 C C . ARG A 1 243 ? -20.658 10.018 10.204 1.00 93.56 243 ARG A C 1
ATOM 1932 O O . ARG A 1 243 ? -19.610 10.625 10.011 1.00 93.56 243 ARG A O 1
ATOM 1939 N N . LEU A 1 244 ? -21.557 10.393 11.117 1.00 91.69 244 LEU A N 1
ATOM 1940 C CA . LEU A 1 244 ? -21.351 11.537 12.014 1.00 91.69 244 LEU A CA 1
ATOM 1941 C C . LEU A 1 244 ? -20.137 11.333 12.926 1.00 91.69 244 LEU A C 1
ATOM 1943 O O . LEU A 1 244 ? -19.309 12.229 13.052 1.00 91.69 244 LEU A O 1
ATOM 1947 N N . VAL A 1 245 ? -20.016 10.148 13.523 1.00 93.69 245 VAL A N 1
ATOM 1948 C CA . VAL A 1 245 ? -18.917 9.802 14.429 1.00 93.69 245 VAL A CA 1
ATOM 1949 C C . VAL A 1 245 ? -17.567 9.827 13.716 1.00 93.69 245 VAL A C 1
ATOM 1951 O O . VAL A 1 245 ? -16.620 10.429 14.215 1.00 93.69 245 VAL A O 1
ATOM 1954 N N . ILE A 1 246 ? -17.470 9.195 12.546 1.00 93.50 246 ILE A N 1
ATOM 1955 C CA . ILE A 1 246 ? -16.218 9.137 11.787 1.00 93.50 246 ILE A CA 1
ATOM 1956 C C . ILE A 1 246 ? -15.822 10.530 11.292 1.00 93.50 246 ILE A C 1
ATOM 1958 O O . ILE A 1 246 ? -14.654 10.895 11.396 1.00 93.50 246 ILE A O 1
ATOM 1962 N N . LEU A 1 247 ? -16.785 11.324 10.803 1.00 92.69 247 LEU A N 1
ATOM 1963 C CA . LEU A 1 247 ? -16.537 12.703 10.378 1.00 92.69 247 LEU A CA 1
ATOM 1964 C C . LEU A 1 247 ? -15.936 13.526 11.519 1.00 92.69 247 LEU A C 1
ATOM 1966 O O . LEU A 1 247 ? -14.946 14.219 11.309 1.00 92.69 247 LEU A O 1
ATOM 1970 N N . GLU A 1 248 ? -16.498 13.412 12.719 1.00 92.88 248 GLU A N 1
ATOM 1971 C CA . GLU A 1 248 ? -16.004 14.114 13.899 1.00 92.88 248 GLU A CA 1
ATOM 1972 C C . GLU A 1 248 ? -14.585 13.667 14.278 1.00 92.88 248 GLU A C 1
ATOM 1974 O O . GLU A 1 248 ? -13.694 14.497 14.446 1.00 92.88 248 GLU A O 1
ATOM 1979 N N . LEU A 1 249 ? -14.341 12.354 14.367 1.00 93.38 249 LEU A N 1
ATOM 1980 C CA . LEU A 1 249 ? -13.029 11.820 14.744 1.00 93.38 249 LEU A CA 1
ATOM 1981 C C . LEU A 1 249 ? -11.933 12.207 13.751 1.00 93.38 249 LEU A C 1
ATOM 1983 O O . LEU A 1 249 ? -10.865 12.665 14.156 1.00 93.38 249 LEU A O 1
ATOM 1987 N N . VAL A 1 250 ? -12.195 12.046 12.454 1.00 94.25 250 VAL A N 1
ATOM 1988 C CA . VAL A 1 250 ? -11.205 12.347 11.416 1.00 94.25 250 VAL A CA 1
ATOM 1989 C C . VAL A 1 250 ? -11.003 13.856 11.276 1.00 94.25 250 VAL A C 1
ATOM 1991 O O . VAL A 1 250 ? -9.864 14.299 11.154 1.00 94.25 250 VAL A O 1
ATOM 1994 N N . THR A 1 251 ? -12.060 14.669 11.381 1.00 91.00 251 THR A N 1
ATOM 1995 C CA . THR A 1 251 ? -11.922 16.137 11.383 1.00 91.00 251 THR A CA 1
ATOM 1996 C C . THR A 1 251 ? -11.073 16.602 12.562 1.00 91.00 251 THR A C 1
ATOM 1998 O O . THR A 1 251 ? -10.188 17.438 12.382 1.00 91.00 251 THR A O 1
ATOM 2001 N N . ASN A 1 252 ? -11.276 16.021 13.748 1.00 89.62 252 ASN A N 1
ATOM 2002 C CA . ASN A 1 252 ? -10.466 16.333 14.922 1.00 89.62 252 ASN A CA 1
ATOM 2003 C C . ASN A 1 252 ? -8.995 15.958 14.712 1.00 89.62 252 ASN A C 1
ATOM 2005 O O . ASN A 1 252 ? -8.109 16.760 15.006 1.00 89.62 252 ASN A O 1
ATOM 2009 N N . ALA A 1 253 ? -8.726 14.794 14.128 1.00 92.19 253 ALA A N 1
ATOM 2010 C CA . ALA A 1 253 ? -7.372 14.368 13.798 1.00 92.19 253 ALA A CA 1
ATOM 2011 C C . ALA A 1 253 ? -6.689 15.301 12.774 1.00 92.19 253 ALA A C 1
ATOM 2013 O O . ALA A 1 253 ? -5.547 15.711 12.982 1.00 92.19 253 ALA A O 1
ATOM 2014 N N . ILE A 1 254 ? -7.387 15.701 11.703 1.00 89.06 254 ILE A N 1
ATOM 2015 C CA . ILE A 1 254 ? -6.839 16.577 10.652 1.00 89.06 254 ILE A CA 1
ATOM 2016 C C . ILE A 1 254 ? -6.639 18.009 11.172 1.00 89.06 254 ILE A C 1
ATOM 2018 O O . ILE A 1 254 ? -5.543 18.565 11.074 1.00 89.06 254 ILE A O 1
ATOM 2022 N N . LEU A 1 255 ? -7.688 18.630 11.718 1.00 89.00 255 LEU A N 1
ATOM 2023 C CA . LEU A 1 255 ? -7.673 20.053 12.070 1.00 89.00 255 LEU A CA 1
ATOM 2024 C C . LEU A 1 255 ? -7.077 20.341 13.443 1.00 89.00 255 LEU A C 1
ATOM 2026 O O . LEU A 1 255 ? -6.436 21.375 13.607 1.00 89.00 255 LEU A O 1
ATOM 2030 N N . HIS A 1 256 ? -7.293 19.480 14.436 1.00 86.12 256 HIS A N 1
ATOM 2031 C CA . HIS A 1 256 ? -6.840 19.742 15.804 1.00 86.12 256 HIS A CA 1
ATOM 2032 C C . HIS A 1 256 ? -5.544 19.001 16.129 1.00 86.12 256 HIS A C 1
ATOM 2034 O O . HIS A 1 256 ? -4.605 19.637 16.605 1.00 86.12 256 HIS A O 1
ATOM 2040 N N . GLY A 1 257 ? -5.457 17.706 15.813 1.00 87.38 257 GLY A N 1
ATOM 2041 C CA . GLY A 1 257 ? -4.233 16.918 15.993 1.00 87.38 257 GLY A CA 1
ATOM 2042 C C . GLY A 1 257 ? -3.107 17.409 15.083 1.00 87.38 257 GLY A C 1
ATOM 2043 O O . GLY A 1 257 ? -2.078 17.917 15.535 1.00 87.38 257 GLY A O 1
ATOM 2044 N N . ASN A 1 258 ? -3.349 17.360 13.773 1.00 91.06 258 ASN A N 1
ATOM 2045 C CA . ASN A 1 258 ? -2.369 17.736 12.755 1.00 91.06 258 ASN A CA 1
ATOM 2046 C C . ASN A 1 258 ? -2.353 19.232 12.416 1.00 91.06 258 ASN A C 1
ATOM 2048 O O . ASN A 1 258 ? -1.478 19.667 11.671 1.00 91.06 258 ASN A O 1
ATOM 2052 N N . ARG A 1 259 ? -3.265 20.041 12.973 1.00 88.12 259 ARG A N 1
ATOM 2053 C CA . ARG A 1 259 ? -3.345 21.500 12.742 1.00 88.12 259 ARG A CA 1
ATOM 2054 C C . ARG A 1 259 ? -3.523 21.892 11.267 1.00 88.12 259 ARG A C 1
ATOM 2056 O O . ARG A 1 259 ? -3.110 22.977 10.866 1.00 88.12 259 ARG A O 1
ATOM 2063 N N . GLY A 1 260 ? -4.124 21.013 10.463 1.00 83.12 260 GLY A N 1
ATOM 2064 C CA . GLY A 1 260 ? -4.293 21.204 9.020 1.00 83.12 260 GLY A CA 1
ATOM 2065 C C . GLY A 1 260 ? -2.996 21.097 8.208 1.00 83.12 260 GLY A C 1
ATOM 2066 O O . GLY A 1 260 ? -2.986 21.474 7.039 1.00 83.12 260 GLY A O 1
ATOM 2067 N N . ASP A 1 261 ? -1.906 20.608 8.805 1.00 81.88 261 ASP A N 1
ATOM 2068 C CA . ASP A 1 261 ? -0.643 20.375 8.106 1.00 81.88 261 ASP A CA 1
ATOM 2069 C C . ASP A 1 261 ? -0.776 19.181 7.148 1.00 81.88 261 ASP A C 1
ATOM 2071 O O . ASP A 1 261 ? -0.831 18.028 7.573 1.00 81.88 261 ASP A O 1
ATOM 2075 N N . THR A 1 262 ? -0.803 19.459 5.844 1.00 78.19 262 THR A N 1
ATOM 2076 C CA . THR A 1 262 ? -0.963 18.449 4.785 1.00 78.19 262 THR A CA 1
ATOM 2077 C C . THR A 1 262 ? 0.266 17.555 4.595 1.00 78.19 262 THR A C 1
ATOM 2079 O O . THR A 1 262 ? 0.203 16.567 3.860 1.00 78.19 262 THR A O 1
ATOM 2082 N N . SER A 1 263 ? 1.392 17.871 5.247 1.00 77.44 263 SER A N 1
ATOM 2083 C CA . SER A 1 263 ? 2.550 16.973 5.318 1.00 77.44 263 SER A CA 1
ATOM 2084 C C . SER A 1 263 ? 2.378 15.872 6.369 1.00 77.44 263 SER A C 1
ATOM 2086 O O . SER A 1 263 ? 3.045 14.835 6.284 1.00 77.44 263 SER A O 1
ATOM 2088 N N . LYS A 1 264 ? 1.461 16.073 7.325 1.00 83.00 264 LYS A N 1
ATOM 2089 C CA . LYS A 1 264 ? 1.092 15.095 8.346 1.00 83.00 264 LYS A CA 1
ATOM 2090 C C . LYS A 1 264 ? -0.041 14.193 7.879 1.00 83.00 264 LYS A C 1
ATOM 2092 O O . LYS A 1 264 ? -0.737 14.448 6.900 1.00 83.00 264 LYS A O 1
ATOM 2097 N N . ARG A 1 265 ? -0.207 13.087 8.592 1.00 88.38 265 ARG A N 1
ATOM 2098 C CA . ARG A 1 265 ? -1.097 11.986 8.227 1.00 88.38 265 ARG A CA 1
ATOM 2099 C C . ARG A 1 265 ? -2.055 11.675 9.359 1.00 88.38 265 ARG A C 1
ATOM 2101 O O . ARG A 1 265 ? -1.699 11.764 10.531 1.00 88.38 265 ARG A O 1
ATOM 2108 N N . VAL A 1 266 ? -3.255 11.260 8.988 1.00 92.50 266 VAL A N 1
ATOM 2109 C CA . VAL A 1 266 ? -4.225 10.632 9.877 1.00 92.50 266 VAL A CA 1
ATOM 2110 C C . VAL A 1 266 ? -4.346 9.178 9.467 1.00 92.50 266 VAL A C 1
ATOM 2112 O O . VAL A 1 266 ? -4.603 8.876 8.308 1.00 92.50 266 VAL A O 1
ATOM 2115 N N . ILE A 1 267 ? -4.129 8.262 10.397 1.00 93.19 267 ILE A N 1
ATOM 2116 C CA . ILE A 1 267 ? -4.200 6.829 10.130 1.00 93.19 267 ILE A CA 1
ATOM 2117 C C . ILE A 1 267 ? -5.508 6.310 10.683 1.00 93.19 267 ILE A C 1
ATOM 2119 O O . ILE A 1 267 ? -5.828 6.528 11.847 1.00 93.19 267 ILE A O 1
ATOM 2123 N N . THR A 1 268 ? -6.253 5.611 9.847 1.00 94.56 268 THR A N 1
ATOM 2124 C CA . THR A 1 268 ? -7.479 4.932 10.235 1.00 94.56 268 THR A CA 1
ATOM 2125 C C . THR A 1 268 ? -7.235 3.437 10.293 1.00 94.56 268 THR A C 1
ATOM 2127 O O . THR A 1 268 ? -6.540 2.892 9.441 1.00 94.56 268 THR A O 1
ATOM 2130 N N . VAL A 1 269 ? -7.794 2.781 11.302 1.00 93.25 269 VAL A N 1
ATOM 2131 C CA . VAL A 1 269 ? -7.777 1.327 11.467 1.00 93.25 269 VAL A CA 1
ATOM 2132 C C . VAL A 1 269 ? -9.226 0.883 11.547 1.00 93.25 269 VAL A C 1
ATOM 2134 O O . VAL A 1 269 ? -9.956 1.344 12.417 1.00 93.25 269 VAL A O 1
ATOM 2137 N N . PHE A 1 270 ? -9.670 0.024 10.642 1.00 94.44 270 PHE A N 1
ATOM 2138 C CA . PHE A 1 270 ? -11.057 -0.411 10.563 1.00 94.44 270 PHE A CA 1
ATOM 2139 C C . PHE A 1 270 ? -11.136 -1.932 10.569 1.00 94.44 270 PHE A C 1
ATOM 2141 O O . PHE A 1 270 ? -10.429 -2.602 9.825 1.00 94.44 270 PHE A O 1
ATOM 2148 N N . GLU A 1 271 ? -12.021 -2.485 11.384 1.00 93.69 271 GLU A N 1
ATOM 2149 C CA . GLU A 1 271 ? -12.307 -3.916 11.403 1.00 93.69 271 GLU A CA 1
ATOM 2150 C C . GLU A 1 271 ? -13.814 -4.117 11.476 1.00 93.69 271 GLU A C 1
ATOM 2152 O O . GLU A 1 271 ? -14.547 -3.365 12.123 1.00 93.69 271 GLU A O 1
ATOM 2157 N N . THR A 1 272 ? -14.296 -5.137 10.779 1.00 92.25 272 THR A N 1
ATOM 2158 C CA . THR A 1 272 ? -15.685 -5.565 10.878 1.00 92.25 272 THR A CA 1
ATOM 2159 C C . THR A 1 272 ? -15.728 -7.065 11.086 1.00 92.25 272 THR A C 1
ATOM 2161 O O . THR A 1 272 ? -15.179 -7.830 10.298 1.00 92.25 272 THR A O 1
ATOM 2164 N N . THR A 1 273 ? -16.423 -7.478 12.138 1.00 90.25 273 THR A N 1
ATOM 2165 C CA . THR A 1 273 ? -16.662 -8.880 12.473 1.00 90.25 273 THR A CA 1
ATOM 2166 C C . THR A 1 273 ? -18.166 -9.163 12.491 1.00 90.25 273 THR A C 1
ATOM 2168 O O . THR A 1 273 ? -19.000 -8.286 12.218 1.00 90.25 273 THR A O 1
ATOM 2171 N N . ALA A 1 274 ? -18.544 -10.405 12.795 1.00 87.62 274 ALA A N 1
ATOM 2172 C CA . ALA A 1 274 ? -19.943 -10.747 13.039 1.00 87.62 274 ALA A CA 1
ATOM 2173 C C . ALA A 1 274 ? -20.514 -9.974 14.244 1.00 87.62 274 ALA A C 1
ATOM 2175 O O . ALA A 1 274 ? -21.653 -9.514 14.185 1.00 87.62 274 ALA A O 1
ATOM 2176 N N . ASP A 1 275 ? -19.693 -9.754 15.273 1.00 89.88 275 ASP A N 1
ATOM 2177 C CA . ASP A 1 275 ? -20.134 -9.216 16.560 1.00 89.88 275 ASP A CA 1
ATOM 2178 C C . ASP A 1 275 ? -20.054 -7.691 16.648 1.00 89.88 275 ASP A C 1
ATOM 2180 O O . ASP A 1 275 ? -20.853 -7.069 17.350 1.00 89.88 275 ASP A O 1
ATOM 2184 N N . HIS A 1 276 ? -19.092 -7.068 15.961 1.00 93.06 276 HIS A N 1
ATOM 2185 C CA . HIS A 1 276 ? -18.810 -5.646 16.137 1.00 93.06 276 HIS A CA 1
ATOM 2186 C C . HIS A 1 276 ? -18.181 -4.976 14.908 1.00 93.06 276 HIS A C 1
ATOM 2188 O O . HIS A 1 276 ? -17.678 -5.629 13.992 1.00 93.06 276 HIS A O 1
ATOM 2194 N N . ILE A 1 277 ? -18.202 -3.644 14.921 1.00 95.25 277 ILE A N 1
ATOM 2195 C CA . ILE A 1 277 ? -17.444 -2.769 14.022 1.00 95.25 277 ILE A CA 1
ATOM 2196 C C . ILE A 1 277 ? -16.487 -1.950 14.884 1.00 95.25 277 ILE A C 1
ATOM 2198 O O . ILE A 1 277 ? -16.921 -1.284 15.826 1.00 95.25 277 ILE A O 1
ATOM 2202 N N . LEU A 1 278 ? -15.198 -1.994 14.563 1.00 96.31 278 LEU A N 1
ATOM 2203 C CA . LEU A 1 278 ? -14.146 -1.268 15.266 1.00 96.31 278 LEU A CA 1
ATOM 2204 C C . LEU A 1 278 ? -13.553 -0.196 14.360 1.00 96.31 278 LEU A C 1
ATOM 2206 O O . LEU A 1 278 ? -13.314 -0.428 13.174 1.00 96.31 278 LEU A O 1
ATOM 2210 N N . PHE A 1 279 ? -13.294 0.975 14.935 1.00 97.31 279 PHE A N 1
ATOM 2211 C CA . PHE A 1 279 ? -12.619 2.056 14.235 1.00 97.31 279 PHE A CA 1
ATOM 2212 C C . PHE A 1 279 ? -11.614 2.769 15.139 1.00 97.31 279 PHE A C 1
ATOM 2214 O O . PHE A 1 279 ? -11.965 3.255 16.212 1.00 97.31 279 PHE A O 1
ATOM 2221 N N . GLY A 1 280 ? -10.366 2.834 14.694 1.00 96.44 280 GLY A N 1
ATOM 2222 C CA . GLY A 1 280 ? -9.287 3.613 15.282 1.00 96.44 280 GLY A CA 1
ATOM 2223 C C . GLY A 1 280 ? -8.913 4.790 14.386 1.00 96.44 280 GLY A C 1
ATOM 2224 O O . GLY A 1 280 ? -8.879 4.647 13.167 1.00 96.44 280 GLY A O 1
ATOM 2225 N N . VAL A 1 281 ? -8.604 5.936 14.988 1.00 96.44 281 VAL A N 1
ATOM 2226 C CA . VAL A 1 281 ? -8.028 7.115 14.327 1.00 96.44 281 VAL A CA 1
ATOM 2227 C C . VAL A 1 281 ? -6.786 7.536 15.085 1.00 96.44 281 VAL A C 1
ATOM 2229 O O . VAL A 1 281 ? -6.848 7.714 16.299 1.00 96.44 281 VAL A O 1
ATOM 2232 N N . ILE A 1 282 ? -5.680 7.709 14.371 1.00 94.94 282 ILE A N 1
ATOM 2233 C CA . ILE A 1 282 ? -4.390 8.132 14.908 1.00 94.94 282 ILE A CA 1
ATOM 2234 C C . ILE A 1 282 ? -3.953 9.401 14.181 1.00 94.94 282 ILE A C 1
ATOM 2236 O O . ILE A 1 282 ? -3.897 9.411 12.952 1.00 94.94 282 ILE A O 1
ATOM 2240 N N . ASP A 1 283 ? -3.586 10.435 14.929 1.00 94.50 283 ASP A N 1
ATOM 2241 C CA . ASP A 1 283 ? -2.966 11.653 14.411 1.00 94.50 283 ASP A CA 1
ATOM 2242 C C . ASP A 1 283 ? -1.501 11.804 14.862 1.00 94.50 283 ASP A C 1
ATOM 2244 O O . ASP A 1 283 ? -1.016 11.134 15.779 1.00 94.50 283 ASP A O 1
ATOM 2248 N N . GLU A 1 284 ? -0.770 12.684 14.176 1.00 90.44 284 GLU A N 1
ATOM 2249 C CA . GLU A 1 284 ? 0.636 13.023 14.442 1.00 90.44 284 GLU A CA 1
ATOM 2250 C C . GLU A 1 284 ? 0.753 14.315 15.283 1.00 90.44 284 GLU A C 1
ATOM 2252 O O . GLU A 1 284 ? 1.753 15.047 15.214 1.00 90.44 284 GLU A O 1
ATOM 2257 N N . GLY A 1 285 ? -0.299 14.643 16.035 1.00 88.38 285 GLY A N 1
ATOM 2258 C CA . GLY A 1 285 ? -0.329 15.706 17.028 1.00 88.38 285 GLY A CA 1
ATOM 2259 C C . GLY A 1 285 ? 0.235 15.272 18.381 1.00 88.38 285 GLY A C 1
ATOM 2260 O O . GLY A 1 285 ? 0.601 14.120 18.609 1.00 88.38 285 GLY A O 1
ATOM 2261 N N . GLU A 1 286 ? 0.299 16.225 19.311 1.00 86.88 286 GLU A N 1
ATOM 2262 C CA . GLU A 1 286 ? 0.787 15.997 20.682 1.00 86.88 286 GLU A CA 1
ATOM 2263 C C . GLU A 1 286 ? -0.213 15.201 21.544 1.00 86.88 286 GLU A C 1
ATOM 2265 O O . GLU A 1 286 ? 0.151 14.698 22.607 1.00 86.88 286 GLU A O 1
ATOM 2270 N N . GLY A 1 287 ? -1.450 15.053 21.060 1.00 87.06 287 GLY A N 1
ATOM 2271 C CA . GLY A 1 287 ? -2.570 14.476 21.793 1.00 87.06 287 GLY A CA 1
ATOM 2272 C C . GLY A 1 287 ? -3.223 15.466 22.757 1.00 87.06 287 GLY A C 1
ATOM 2273 O O . GLY A 1 287 ? -2.845 16.635 22.845 1.00 87.06 287 GLY A O 1
ATOM 2274 N N . TYR A 1 288 ? -4.257 15.004 23.455 1.00 82.06 288 TYR A N 1
ATOM 2275 C CA . TYR A 1 288 ? -4.961 15.781 24.469 1.00 82.06 288 TYR A CA 1
ATOM 2276 C C . TYR A 1 288 ? -5.390 14.896 25.641 1.00 82.06 288 TYR A C 1
ATOM 2278 O O . TYR A 1 288 ? -5.701 13.717 25.480 1.00 82.06 288 TYR A O 1
ATOM 2286 N N . ASP A 1 289 ? -5.461 15.483 26.833 1.00 81.44 289 ASP A N 1
ATOM 2287 C CA . ASP A 1 289 ? -6.048 14.815 27.991 1.00 81.44 289 ASP A CA 1
ATOM 2288 C C . ASP A 1 289 ? -7.565 15.022 27.991 1.00 81.44 289 ASP A C 1
ATOM 2290 O O . ASP A 1 289 ? -8.064 16.144 28.113 1.00 81.44 289 ASP A O 1
ATOM 2294 N N . GLU A 1 290 ? -8.311 13.926 27.872 1.00 78.50 290 GLU A N 1
ATOM 2295 C CA . GLU A 1 290 ? -9.772 13.947 27.886 1.00 78.50 290 GLU A CA 1
ATOM 2296 C C . GLU A 1 290 ? -10.338 14.598 29.157 1.00 78.50 290 GLU A C 1
ATOM 2298 O O . GLU A 1 290 ? -11.348 15.294 29.095 1.00 78.50 290 GLU A O 1
ATOM 2303 N N . LYS A 1 291 ? -9.672 14.425 30.307 1.00 76.88 291 LYS A N 1
ATOM 2304 C CA . LYS A 1 291 ? -10.136 14.965 31.598 1.00 76.88 291 LYS A CA 1
ATOM 2305 C C . LYS A 1 291 ? -10.069 16.487 31.666 1.00 76.88 291 LYS A C 1
ATOM 2307 O O . LYS A 1 291 ? -10.683 17.085 32.544 1.00 76.88 291 LYS A O 1
ATOM 2312 N N . GLN A 1 292 ? -9.311 17.101 30.764 1.00 76.56 292 GLN A N 1
ATOM 2313 C CA . GLN A 1 292 ? -9.169 18.549 30.665 1.00 76.56 292 GLN A CA 1
ATOM 2314 C C . GLN A 1 292 ? -10.185 19.159 29.696 1.00 76.56 292 GLN A C 1
ATOM 2316 O O . GLN A 1 292 ? -10.292 20.385 29.616 1.00 76.56 292 GLN A O 1
ATOM 2321 N N . LEU A 1 293 ? -10.950 18.332 28.969 1.00 70.44 293 LEU A N 1
ATOM 2322 C CA . LEU A 1 293 ? -11.993 18.837 28.093 1.00 70.44 293 LEU A CA 1
ATOM 2323 C C . LEU A 1 293 ? -13.144 19.426 28.922 1.00 70.44 293 LEU A C 1
ATOM 2325 O O . LEU A 1 293 ? -13.641 18.781 29.848 1.00 70.44 293 LEU A O 1
ATOM 2329 N N . PRO A 1 294 ? -13.597 20.647 28.594 1.00 62.69 294 PRO A N 1
ATOM 2330 C CA . PRO A 1 294 ? -14.727 21.256 29.275 1.00 62.69 294 PRO A CA 1
ATOM 2331 C C . PRO A 1 294 ? -15.995 20.438 29.014 1.00 62.69 294 PRO A C 1
ATOM 2333 O O . PRO A 1 294 ? -16.272 20.088 27.868 1.00 62.69 294 PRO A O 1
ATOM 2336 N N . ASP A 1 295 ? -16.784 20.178 30.063 1.00 63.44 295 ASP A N 1
ATOM 2337 C CA . ASP A 1 295 ? -18.070 19.485 29.927 1.00 63.44 295 ASP A CA 1
ATOM 2338 C C . ASP A 1 295 ? -18.988 20.279 28.976 1.00 63.44 295 ASP A C 1
ATOM 2340 O O . ASP A 1 295 ? -19.369 21.414 29.307 1.00 63.44 295 ASP A O 1
ATOM 2344 N N . PRO A 1 296 ? -19.340 19.723 27.800 1.00 61.88 296 PRO A N 1
ATOM 2345 C CA . PRO A 1 296 ? -20.161 20.418 26.819 1.00 61.88 296 PRO A CA 1
ATOM 2346 C C . PRO A 1 296 ? -21.631 20.536 27.243 1.00 61.88 296 PRO A C 1
ATOM 2348 O O . PRO A 1 296 ? -22.355 21.332 26.645 1.00 61.88 296 PRO A O 1
ATOM 2351 N N . LEU A 1 297 ? -22.076 19.781 28.258 1.00 59.41 297 LEU A N 1
ATOM 2352 C CA . LEU A 1 297 ? -23.422 19.876 28.834 1.00 59.41 297 LEU A CA 1
ATOM 2353 C C . LEU A 1 297 ? -23.535 20.966 29.909 1.00 59.41 297 LEU A C 1
ATOM 2355 O O . LEU A 1 297 ? -24.643 21.315 30.322 1.00 59.41 297 LEU A O 1
ATOM 2359 N N . CYS A 1 298 ? -22.411 21.535 30.352 1.00 53.59 298 CYS A N 1
ATOM 2360 C CA . CYS A 1 298 ? -22.415 22.620 31.322 1.00 53.59 298 CYS A CA 1
ATOM 2361 C C . CYS A 1 298 ? -22.992 23.910 30.696 1.00 53.59 298 CYS A C 1
ATOM 2363 O O . CYS A 1 298 ? -22.553 24.302 29.607 1.00 53.59 298 CYS A O 1
ATOM 2365 N N . PRO A 1 299 ? -23.911 24.634 31.375 1.00 54.97 299 PRO A N 1
ATOM 2366 C CA . PRO A 1 299 ? -24.551 25.834 30.828 1.00 54.97 299 PRO A CA 1
ATOM 2367 C C . PRO A 1 299 ? -23.576 26.911 30.332 1.00 54.97 299 PRO A C 1
ATOM 2369 O O . PRO A 1 299 ? -23.858 27.616 29.366 1.00 54.97 299 PRO A O 1
ATOM 2372 N N . THR A 1 300 ? -22.400 27.016 30.953 1.00 54.22 300 THR A N 1
ATOM 2373 C CA . THR A 1 300 ? -21.353 27.985 30.596 1.00 54.22 300 THR A CA 1
ATOM 2374 C C . THR A 1 300 ? -20.548 27.599 29.347 1.00 54.22 300 THR A C 1
ATOM 2376 O O . THR A 1 300 ? -19.856 28.448 28.786 1.00 54.22 300 THR A O 1
ATOM 2379 N N . ASN A 1 301 ? -20.656 26.353 28.870 1.00 51.81 301 ASN A N 1
ATOM 2380 C CA . ASN A 1 301 ? -19.972 25.838 27.677 1.00 51.81 301 ASN A CA 1
ATOM 2381 C C . ASN A 1 301 ? -20.926 25.629 26.477 1.00 51.81 301 ASN A C 1
ATOM 2383 O O . ASN A 1 301 ? -20.485 25.252 25.388 1.00 51.81 301 ASN A O 1
ATOM 2387 N N . LEU A 1 302 ? -22.217 25.966 26.622 1.00 52.38 302 LEU A N 1
ATOM 2388 C CA . LEU A 1 302 ? -23.258 25.863 25.581 1.00 52.38 302 LEU A CA 1
ATOM 2389 C C . LEU A 1 302 ? -23.021 26.731 24.332 1.00 52.38 302 LEU A C 1
ATOM 2391 O O . LEU A 1 302 ? -23.706 26.543 23.326 1.00 52.38 302 LEU A O 1
ATOM 2395 N N . THR A 1 303 ? -22.036 27.627 24.335 1.00 48.06 303 THR A N 1
ATOM 2396 C CA . THR A 1 303 ? -21.601 28.403 23.155 1.00 48.06 303 THR A CA 1
ATOM 2397 C C . THR A 1 303 ? -20.194 28.039 22.672 1.00 48.06 303 THR A C 1
ATOM 2399 O O . THR A 1 303 ? -19.787 28.461 21.591 1.00 48.06 303 THR A O 1
ATOM 2402 N N . ARG A 1 304 ? -19.445 27.226 23.432 1.00 55.19 304 ARG A N 1
ATOM 2403 C CA . ARG A 1 304 ? -18.089 26.781 23.084 1.00 55.19 304 ARG A CA 1
ATOM 2404 C C . ARG A 1 304 ? -18.143 25.530 22.215 1.00 55.19 304 ARG A C 1
ATOM 2406 O O . ARG A 1 304 ? -18.878 24.596 22.521 1.00 55.19 304 ARG A O 1
ATOM 2413 N N . GLN A 1 305 ? -17.351 25.506 21.145 1.00 56.44 305 GLN A N 1
ATOM 2414 C CA . GLN A 1 305 ? -17.266 24.344 20.251 1.00 56.44 305 GLN A CA 1
ATOM 2415 C C . GLN A 1 305 ? -16.359 23.224 20.795 1.00 56.44 305 GLN A C 1
ATOM 2417 O O . GLN A 1 305 ? -16.532 22.067 20.427 1.00 56.44 305 GLN A O 1
ATOM 2422 N N . GLN A 1 306 ? -15.438 23.540 21.710 1.00 58.97 306 GLN A N 1
ATOM 2423 C CA . GLN A 1 306 ? -14.507 22.571 22.301 1.00 58.97 306 GLN A CA 1
ATOM 2424 C C . GLN A 1 306 ? -15.239 21.545 23.187 1.00 58.97 306 GLN A C 1
ATOM 2426 O O . GLN A 1 306 ? -16.120 21.913 23.960 1.00 58.97 306 GLN A O 1
ATOM 2431 N N . GLY A 1 307 ? -14.882 20.261 23.071 1.00 63.31 307 GLY A N 1
ATOM 2432 C CA . GLY A 1 307 ? -15.422 19.154 23.883 1.00 63.31 307 GLY A CA 1
ATOM 2433 C C . GLY A 1 307 ? -16.702 18.492 23.347 1.00 63.31 307 GLY A C 1
ATOM 2434 O O . GLY A 1 307 ? -16.996 17.349 23.699 1.00 63.31 307 GLY A O 1
ATOM 2435 N N . ARG A 1 308 ? -17.440 19.144 22.437 1.00 74.88 308 ARG A N 1
ATOM 2436 C CA . ARG A 1 308 ? -18.691 18.596 21.866 1.00 74.88 308 ARG A CA 1
ATOM 2437 C C . ARG A 1 308 ? -18.482 17.366 21.001 1.00 74.88 308 ARG A C 1
ATOM 2439 O O . ARG A 1 308 ? -19.315 16.466 21.025 1.00 74.88 308 ARG A O 1
ATOM 2446 N N . GLY A 1 309 ? -17.378 17.340 20.262 1.00 78.69 309 GLY A N 1
ATOM 2447 C CA . GLY A 1 309 ? -17.033 16.241 19.373 1.00 78.69 309 GLY A CA 1
ATOM 2448 C C . GLY A 1 309 ? -16.917 14.913 20.099 1.00 78.69 309 GLY A C 1
ATOM 2449 O O . GLY A 1 309 ? -17.640 13.964 19.813 1.00 78.69 309 GLY A O 1
ATOM 2450 N N . VAL A 1 310 ? -16.071 14.879 21.129 1.00 83.19 310 VAL A N 1
ATOM 2451 C CA . VAL A 1 310 ? -15.868 13.692 21.969 1.00 83.19 310 VAL A CA 1
ATOM 2452 C C . VAL A 1 310 ? -17.170 13.261 22.645 1.00 83.19 310 VAL A C 1
ATOM 2454 O O . VAL A 1 310 ? -17.472 12.069 22.688 1.00 83.19 310 VAL A O 1
ATOM 2457 N N . PHE A 1 311 ? -17.981 14.212 23.117 1.00 82.94 311 PHE A N 1
ATOM 2458 C CA . PHE A 1 311 ? -19.298 13.905 23.675 1.00 82.94 311 PHE A CA 1
ATOM 2459 C C . PHE A 1 311 ? -20.233 13.251 22.649 1.00 82.94 311 PHE A C 1
ATOM 2461 O O . PHE A 1 311 ? -20.862 12.238 22.954 1.00 82.94 311 PHE A O 1
ATOM 2468 N N . LEU A 1 312 ? -20.291 13.784 21.425 1.00 85.69 312 LEU A N 1
ATOM 2469 C CA . LEU A 1 312 ? -21.087 13.226 20.333 1.00 85.69 312 LEU A CA 1
ATOM 2470 C C . LEU A 1 312 ? -20.632 11.807 19.988 1.00 85.69 312 LEU A C 1
ATOM 2472 O O . LEU A 1 312 ? -21.461 10.902 19.894 1.00 85.69 312 LEU A O 1
ATOM 2476 N N . VAL A 1 313 ? -19.322 11.590 19.873 1.00 89.62 313 VAL A N 1
ATOM 2477 C CA . VAL A 1 313 ? -18.752 10.264 19.613 1.00 89.62 313 VAL A CA 1
ATOM 2478 C C . VAL A 1 313 ? -19.171 9.281 20.706 1.00 89.62 313 VAL A C 1
ATOM 2480 O O . VAL A 1 313 ? -19.782 8.261 20.403 1.00 89.62 313 VAL A O 1
ATOM 2483 N N . LYS A 1 314 ? -18.950 9.621 21.981 1.00 88.88 314 LYS A N 1
ATOM 2484 C CA . LYS A 1 314 ? -19.326 8.774 23.127 1.00 88.88 314 LYS A CA 1
ATOM 2485 C C . LYS A 1 314 ? -20.821 8.498 23.218 1.00 88.88 314 LYS A C 1
ATOM 2487 O O . LYS A 1 314 ? -21.231 7.444 23.711 1.00 88.88 314 LYS A O 1
ATOM 2492 N N . HIS A 1 315 ? -21.649 9.450 22.803 1.00 88.31 315 HIS A N 1
ATOM 2493 C CA . HIS A 1 315 ? -23.092 9.262 22.770 1.00 88.31 315 HIS A CA 1
ATOM 2494 C C . HIS A 1 315 ? -23.476 8.193 21.743 1.00 88.31 315 HIS A C 1
ATOM 2496 O O . HIS A 1 315 ? -24.317 7.342 22.031 1.00 88.31 315 HIS A O 1
ATOM 2502 N N . TYR A 1 316 ? -22.832 8.206 20.573 1.00 89.06 316 TYR A N 1
ATOM 2503 C CA . TYR A 1 316 ? -23.177 7.320 19.470 1.00 89.06 316 TYR A CA 1
ATOM 2504 C C . TYR A 1 316 ? -22.436 5.977 19.444 1.00 89.06 316 TYR A C 1
ATOM 2506 O O . TYR A 1 316 ? -22.912 5.083 18.745 1.00 89.06 316 TYR A O 1
ATOM 2514 N N . THR A 1 317 ? -21.358 5.792 20.207 1.00 92.25 317 THR A N 1
ATOM 2515 C CA . THR A 1 317 ? -20.592 4.534 20.254 1.00 92.25 317 THR A CA 1
ATOM 2516 C C . THR A 1 317 ? -20.880 3.700 21.506 1.00 92.25 317 THR A C 1
ATOM 2518 O O . THR A 1 317 ? -21.299 4.220 22.548 1.00 92.25 317 THR A O 1
ATOM 2521 N N . ASP A 1 318 ? -20.651 2.389 21.401 1.00 93.50 318 ASP A N 1
ATOM 2522 C CA . ASP A 1 318 ? -20.761 1.443 22.517 1.00 93.50 318 ASP A CA 1
ATOM 2523 C C . ASP A 1 318 ? -19.533 1.526 23.424 1.00 93.50 318 ASP A C 1
ATOM 2525 O O . ASP A 1 318 ? -19.661 1.665 24.641 1.00 93.50 318 ASP A O 1
ATOM 2529 N N . GLU A 1 319 ? -18.346 1.547 22.817 1.00 94.56 319 GLU A N 1
ATOM 2530 C CA . GLU A 1 319 ? -17.083 1.774 23.514 1.00 94.56 319 GLU A CA 1
ATOM 2531 C C . GLU A 1 319 ? -16.343 2.979 22.923 1.00 94.56 319 GLU A C 1
ATOM 2533 O O . GLU A 1 319 ? -16.438 3.290 21.731 1.00 94.56 319 GLU A O 1
ATOM 2538 N N . PHE A 1 320 ? -15.590 3.661 23.783 1.00 93.88 320 PHE A N 1
ATOM 2539 C CA . PHE A 1 320 ? -14.687 4.748 23.428 1.00 93.88 320 PHE A CA 1
ATOM 2540 C C . PHE A 1 320 ? -13.434 4.627 24.287 1.00 93.88 320 PHE A C 1
ATOM 2542 O O . PHE A 1 320 ? -13.523 4.555 25.515 1.00 93.88 320 PHE A O 1
ATOM 2549 N N . ARG A 1 321 ? -12.270 4.626 23.646 1.00 93.94 321 ARG A N 1
ATOM 2550 C CA . ARG A 1 321 ? -10.962 4.590 24.290 1.00 93.94 321 ARG A CA 1
ATOM 2551 C C . ARG A 1 321 ? -10.074 5.651 23.667 1.00 93.94 321 ARG A C 1
ATOM 2553 O O . ARG A 1 321 ? -9.964 5.736 22.448 1.00 93.94 321 ARG A O 1
ATOM 2560 N N . LEU A 1 322 ? -9.428 6.428 24.523 1.00 91.75 322 LEU A N 1
ATOM 2561 C CA . LEU A 1 322 ? -8.346 7.312 24.129 1.00 91.75 322 LEU A CA 1
ATOM 2562 C C . LEU A 1 322 ? -7.023 6.635 24.507 1.00 91.75 322 LEU A C 1
ATOM 2564 O O . LEU A 1 322 ? -6.881 6.126 25.620 1.00 91.75 322 LEU A O 1
ATOM 2568 N N . CYS A 1 323 ? -6.088 6.575 23.568 1.00 89.81 323 CYS A N 1
ATOM 2569 C CA . CYS A 1 323 ? -4.824 5.855 23.678 1.00 89.81 323 CYS A CA 1
ATOM 2570 C C . CYS A 1 323 ? -3.636 6.774 23.347 1.00 89.81 323 CYS A C 1
ATOM 2572 O O . CYS A 1 323 ? -3.806 7.909 22.892 1.00 89.81 323 CYS A O 1
ATOM 2574 N N . GLY A 1 324 ? -2.416 6.281 23.583 1.00 84.06 324 GLY A N 1
ATOM 2575 C CA . GLY A 1 324 ? -1.200 7.084 23.434 1.00 84.06 324 GLY A CA 1
ATOM 2576 C C . GLY A 1 324 ? -1.195 8.282 24.384 1.00 84.06 324 GLY A C 1
ATOM 2577 O O . GLY A 1 324 ? -1.594 8.161 25.541 1.00 84.06 324 GLY A O 1
ATOM 2578 N N . ASN A 1 325 ? -0.797 9.447 23.871 1.00 86.19 325 ASN A N 1
ATOM 2579 C CA . ASN A 1 325 ? -0.867 10.718 24.604 1.00 86.19 325 ASN A CA 1
ATOM 2580 C C . ASN A 1 325 ? -2.200 11.454 24.376 1.00 86.19 325 ASN A C 1
ATOM 2582 O O . ASN A 1 325 ? -2.312 12.644 24.658 1.00 86.19 325 ASN A O 1
ATOM 2586 N N . GLY A 1 326 ? -3.205 10.769 23.823 1.00 87.19 326 GLY A N 1
ATOM 2587 C CA . GLY A 1 326 ? -4.461 11.378 23.394 1.00 87.19 326 GLY A CA 1
ATOM 2588 C C . GLY A 1 326 ? -4.562 11.661 21.898 1.00 87.19 326 GLY A C 1
ATOM 2589 O O . GLY A 1 326 ? -5.517 12.288 21.461 1.00 87.19 326 GLY A O 1
ATOM 2590 N N . ASN A 1 327 ? -3.587 11.205 21.116 1.00 90.31 327 ASN A N 1
ATOM 2591 C CA . ASN A 1 327 ? -3.532 11.315 19.655 1.00 90.31 327 ASN A CA 1
ATOM 2592 C C . ASN A 1 327 ? -4.013 10.035 18.946 1.00 90.31 327 ASN A C 1
ATOM 2594 O O . ASN A 1 327 ? -3.761 9.821 17.762 1.00 90.31 327 ASN A O 1
ATOM 2598 N N . CYS A 1 328 ? -4.641 9.123 19.689 1.00 94.69 328 CYS A N 1
ATOM 2599 C CA . CYS A 1 328 ? -5.236 7.909 19.155 1.00 94.69 328 CYS A CA 1
ATOM 2600 C C . CYS A 1 328 ? -6.595 7.688 19.812 1.00 94.69 328 CYS A C 1
ATOM 2602 O O . CYS A 1 328 ? -6.676 7.516 21.025 1.00 94.69 328 CYS A O 1
ATOM 2604 N N . THR A 1 329 ? -7.659 7.654 19.018 1.00 95.44 329 THR A N 1
ATOM 2605 C CA . THR A 1 329 ? -9.014 7.348 19.486 1.00 95.44 329 THR A CA 1
ATOM 2606 C C . THR A 1 329 ? -9.482 6.037 18.885 1.00 95.44 329 THR A C 1
ATOM 2608 O O . THR A 1 329 ? -9.434 5.868 17.672 1.00 95.44 329 THR A O 1
ATOM 2611 N N . VAL A 1 330 ? -9.975 5.125 19.718 1.00 96.81 330 VAL A N 1
ATOM 2612 C CA . VAL A 1 330 ? -10.537 3.838 19.304 1.00 96.81 330 VAL A CA 1
ATOM 2613 C C . VAL A 1 330 ? -11.976 3.744 19.783 1.00 96.81 330 VAL A C 1
ATOM 2615 O O . VAL A 1 330 ? -12.270 3.924 20.963 1.00 96.81 330 VAL A O 1
ATOM 2618 N N . ILE A 1 331 ? -12.882 3.442 18.865 1.00 96.69 331 ILE A N 1
ATOM 2619 C CA . ILE A 1 331 ? -14.305 3.265 19.132 1.00 96.69 331 ILE A CA 1
ATOM 2620 C C . ILE A 1 331 ? -14.775 1.901 18.656 1.00 96.69 331 ILE A C 1
ATOM 2622 O O . ILE A 1 331 ? -14.198 1.301 17.746 1.00 96.69 331 ILE A O 1
ATOM 2626 N N . LYS A 1 332 ? -15.864 1.434 19.258 1.00 95.88 332 LYS A N 1
ATOM 2627 C CA . LYS A 1 332 ? -16.516 0.188 18.872 1.00 95.88 332 LYS A CA 1
ATOM 2628 C C . LYS A 1 332 ? -18.025 0.369 18.833 1.00 95.88 332 LYS A C 1
ATOM 2630 O O . LYS A 1 332 ? -18.592 1.075 19.672 1.00 95.88 332 LYS A O 1
ATOM 2635 N N . PHE A 1 333 ? -18.642 -0.282 17.856 1.00 94.25 333 PHE A N 1
ATOM 2636 C CA . PHE A 1 333 ? -20.080 -0.461 17.753 1.00 94.25 333 PHE A CA 1
ATOM 2637 C C . PHE A 1 333 ? -20.412 -1.951 17.844 1.00 94.25 333 PHE A C 1
ATOM 2639 O O . PHE A 1 333 ? -19.914 -2.740 17.038 1.00 94.25 333 PHE A O 1
ATOM 2646 N N . ASP A 1 334 ? -21.266 -2.338 18.784 1.00 91.06 334 ASP A N 1
ATOM 2647 C CA . ASP A 1 334 ? -21.744 -3.711 18.928 1.00 91.06 334 ASP A CA 1
ATOM 2648 C C . ASP A 1 334 ? -22.904 -3.965 17.956 1.00 91.06 334 ASP A C 1
ATOM 2650 O O . ASP A 1 334 ? -23.872 -3.205 17.889 1.00 91.06 334 ASP A O 1
ATOM 2654 N N . ARG A 1 335 ? -22.844 -5.064 17.197 1.00 83.31 335 ARG A N 1
ATOM 2655 C CA . ARG A 1 335 ? -23.878 -5.412 16.205 1.00 83.31 335 ARG A CA 1
ATOM 2656 C C . ARG A 1 335 ? -25.080 -6.121 16.825 1.00 83.31 335 ARG A C 1
ATOM 2658 O O . ARG A 1 335 ? -26.184 -6.006 16.299 1.00 83.31 335 ARG A O 1
ATOM 2665 N N . HIS A 1 336 ? -24.880 -6.834 17.933 1.00 74.25 336 HIS A N 1
ATOM 2666 C CA . HIS A 1 336 ? -25.923 -7.646 18.571 1.00 74.25 336 HIS A CA 1
ATOM 2667 C C . HIS A 1 336 ? -26.667 -6.944 19.714 1.00 74.25 336 HIS A C 1
ATOM 2669 O O . HIS A 1 336 ? -27.824 -7.270 19.967 1.00 74.25 336 HIS A O 1
ATOM 2675 N N . ASN A 1 337 ? -26.042 -5.982 20.399 1.00 68.56 337 ASN A N 1
ATOM 2676 C CA . ASN A 1 337 ? -26.674 -5.238 21.496 1.00 68.56 337 ASN A CA 1
ATOM 2677 C C . ASN A 1 337 ? -26.236 -3.761 21.518 1.00 68.56 337 ASN A C 1
ATOM 2679 O O . ASN A 1 337 ? -25.634 -3.320 22.508 1.00 68.56 337 ASN A O 1
ATOM 2683 N N . PRO A 1 338 ? -26.516 -3.012 20.436 1.00 69.00 338 PRO A N 1
ATOM 2684 C CA . PRO A 1 338 ? -26.092 -1.627 20.319 1.00 69.00 338 PRO A CA 1
ATOM 2685 C C . PRO A 1 338 ? -26.726 -0.768 21.417 1.00 69.00 338 PRO A C 1
ATOM 2687 O O . PRO A 1 338 ? -27.907 -0.883 21.737 1.00 69.00 338 PRO A O 1
ATOM 2690 N N . LYS A 1 339 ? -25.974 0.185 21.954 1.00 71.31 339 LYS A N 1
ATOM 2691 C CA . LYS A 1 339 ? -26.415 1.165 22.958 1.00 71.31 339 LYS A CA 1
ATOM 2692 C C . LYS A 1 339 ? -27.709 1.878 22.559 1.00 71.31 339 LYS A C 1
ATOM 2694 O O . LYS A 1 339 ? -28.536 2.181 23.411 1.00 71.31 339 LYS A O 1
ATOM 2699 N N . HIS A 1 340 ? -27.935 2.058 21.257 1.00 60.72 340 HIS A N 1
ATOM 2700 C CA . HIS A 1 340 ? -29.134 2.690 20.686 1.00 60.72 340 HIS A CA 1
ATOM 2701 C C . HIS A 1 340 ? -30.380 1.800 20.613 1.00 60.72 340 HIS A C 1
ATOM 2703 O O . HIS A 1 340 ? -31.430 2.305 20.214 1.00 60.72 340 HIS A O 1
ATOM 2709 N N . SER A 1 341 ? -30.281 0.505 20.938 1.00 52.38 341 SER A N 1
ATOM 2710 C CA . SER A 1 341 ? -31.437 -0.382 21.141 1.00 52.38 341 SER A CA 1
ATOM 2711 C C . SER A 1 341 ? -31.824 -0.533 22.615 1.00 52.38 341 SER A C 1
ATOM 2713 O O . SER A 1 341 ? -32.802 -1.210 22.906 1.00 52.38 341 SER A O 1
ATOM 2715 N N . ARG A 1 342 ? -31.074 0.075 23.548 1.00 51.94 342 ARG A N 1
ATOM 2716 C CA . ARG A 1 342 ? -31.342 0.032 25.000 1.00 51.94 342 ARG A CA 1
ATOM 2717 C C . ARG A 1 342 ? -32.205 1.203 25.500 1.00 51.94 342 ARG A C 1
ATOM 2719 O O . ARG A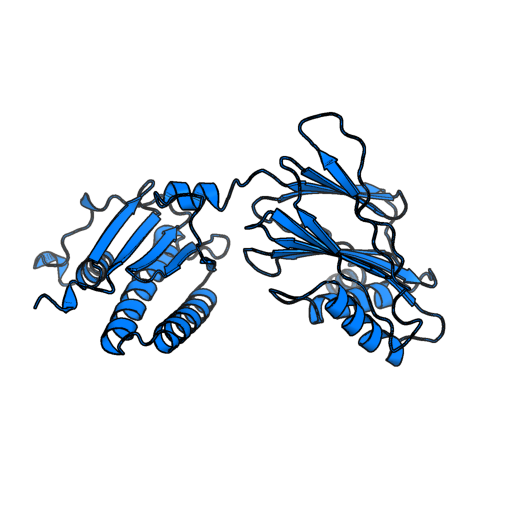 1 342 ? -32.159 1.514 26.688 1.00 51.94 342 ARG A O 1
ATOM 2726 N N . GLY A 1 343 ? -32.940 1.864 24.605 1.00 37.66 343 GLY A N 1
ATOM 2727 C CA . GLY A 1 343 ? -33.764 3.043 24.894 1.00 37.66 343 GLY A CA 1
ATOM 2728 C C . GLY A 1 343 ? -35.215 2.834 24.519 1.00 37.66 343 GLY A C 1
ATOM 2729 O O . GLY A 1 343 ? -35.441 2.388 23.371 1.00 37.66 343 GLY A O 1
#

Radius of gyration: 24.43 Å; chains: 1; bounding box: 62×48×67 Å

Foldseek 3Di:
DDPVVVVVLPDALEHPDADDAALKDKDKAFDPDGDQFKHWDWDDQFNFKIKTKIKGKPDPDPNNNVVSVVLSVLLVVLRHPPDAQQVSLLSSLQVDLVPDDPPIWMWMKMWMAGLLQQKIKIWTAPDFFKWKDAPVDPDDIDGPDFDHHTGNPDNRTTIDIDMDRDDAFMKIWDQDPVRMIMIMTRHDRCPLVVLCVQLVHDSPDDKDKHKDQDDVSLVVVLVVVLVVVVVVVDDPVLNVLVSLLSCLLVCCQCCPFVVVPSVWIKMWIWDDDPWKTKIKIAHPGQADDLVPWPDCPDPVNVPPPTPVSVVSNVVSFPDWDQGDSHRMIMTMATPPDGPVVVD

pLDDT: mean 84.24, std 13.98, range [26.55, 98.5]

Sequence (343 aa):
MDEAGKDLRNRTPIPDTLPTIGGLKMTLTRTDHPLTNQGMEILPLSDDETAFLFFQVHPDEPAGRPFSAMCKMAFRFCLKPECKPGEVLSQVNRLLFDHIAPLHYLTAFLAILDHRTHHLRFANAGHSPLSFRSSRHPSPTVNLLAEGVPCAIFNAATYPENKIQMPEATVLFMTLQKAYTFTCQLTEPPRQQAWLSLCGLPPDGHYDIKTLRDFDDMMAFLKDRVDYLDRMGCTIKFLKNFRLVILELVTNAILHGNRGDTSKRVITVFETTADHILFGVIDEGEGYDEKQLPDPLCPTNLTRQQGRGVFLVKHYTDEFRLCGNGNCTVIKFDRHNPKHSRG